Protein AF-0000000072270720 (afdb_homodimer)

Sequence (346 aa):
MAGLSCRRRRMLAGAPGYTRAMRKTLAWMLLLGSASLASACPVKAGTFANGTIKSIPAGLKPECGILYRLMKTGVASEMGAGGWFELYSSPTPVNLSALESSVAKQGYTSVSTLKEAKDSIAGMQNEFRSMIGKDARTDGRFLISNKSNQAMMLLQIGVPGDNLIIVLAMPTKMAGLSCRRRRMLAGAPGYTRAMRKTLAWMLLLGSASLASACPVKAGTFANGTIKSIPAGLKPECGILYRLMKTGVASEMGAGGWFELYSSPTPVNLSALESSVAKQGYTSVSTLKEAKDSIAGMQNEFRSMIGKDARTDGRFLISNKSNQAMMLLQIGVPGDNLIIVLAMPTK

Nearest PDB structures (foldseek):
  8tmt-assembly1_A  TM=5.893E-01  e=5.937E-01  Klebsiella pneumoniae
  8tjm-assembly1_A  TM=4.216E-01  e=3.090E-01  Klebsiella pneumoniae
  2xb3-assembly1_A  TM=3.140E-01  e=2.164E-01  Thermosynechococcus vestitus BP-1
  7cu9-assembly1_A  TM=3.783E-01  e=2.192E+00  Mycolicibacterium smegmatis MC2 155
  3fip-assembly1_A  TM=5.131E-01  e=3.322E+00  Escherichia coli

Solvent-accessible surface area (backbone atoms only — not comparable to full-atom values): 19925 Å² total; per-residue (Å²): 136,82,73,79,66,79,77,74,73,74,70,75,86,76,84,71,69,73,65,72,70,72,60,81,82,77,74,76,70,66,73,69,66,74,61,71,65,67,71,52,70,42,65,31,76,70,25,26,79,66,51,63,36,78,49,56,58,88,74,55,38,82,44,67,45,60,67,34,31,41,52,49,53,71,42,42,80,74,25,47,83,87,32,51,68,39,41,27,37,22,66,56,86,73,66,59,67,60,53,50,52,57,49,32,75,62,49,30,43,76,43,46,85,40,68,70,41,40,50,52,44,48,52,52,49,50,54,48,27,72,39,55,31,82,82,45,44,69,50,70,43,30,32,34,42,74,83,48,62,35,31,37,35,44,35,37,43,30,49,95,68,30,21,37,42,37,39,41,27,24,59,49,135,142,84,87,82,70,84,84,82,73,81,85,72,78,81,86,72,75,78,72,76,70,69,75,83,66,65,73,74,63,69,75,69,68,74,64,72,68,67,71,52,70,43,65,30,76,70,25,27,79,67,51,62,35,77,48,57,57,87,74,55,38,80,42,68,44,62,66,34,32,40,51,50,54,72,41,42,80,75,26,48,82,86,30,51,69,41,42,26,37,21,64,55,85,72,67,61,67,59,54,49,52,57,48,32,75,60,50,29,43,76,43,46,84,39,67,70,41,40,51,52,45,49,51,51,48,50,52,48,27,72,38,55,33,83,80,47,44,70,49,69,43,29,33,35,41,72,83,49,62,35,30,38,36,43,34,36,44,29,49,94,67,32,20,36,41,38,38,42,26,23,59,49,134

Secondary structure (DSSP, 8-state):
-----SGGGGTT----GGGGGGS---S-------------SSSSTTSBTTTTBSSPPTT-EE--SHHHHHHHHHTHHHH-TT-EEEEEEESS---HHHHHHHHHTTTEEE-TTSHHHHHHHHHHHHHHHHHH-TT-EEEEEEEEESSSSEEEEEEEEEETTEEEEEEEEEE--/----------------GGGSSSSTTSS-------------SSSSTTSBTTTTBSSPPTT-EE--SHHHHHHHHHTHHHH-TT-EEEEEEESS---HHHHHHHHHTTTEEE-TTSHHHHHHHHHHHHHHHHHH-TT-EEEEEEEEESSSSEEEEEEEEEETTEEEEEEEEEE--

Structure (mmCIF, N/CA/C/O backbone):
data_AF-0000000072270720-model_v1
#
loop_
_entity.id
_entity.type
_entity.pdbx_description
1 polymer Lipoprotein
#
loop_
_atom_site.group_PDB
_atom_site.id
_atom_site.type_symbol
_atom_site.label_atom_id
_atom_site.label_alt_id
_atom_site.label_comp_id
_atom_site.label_asym_id
_atom_site.label_entity_id
_atom_site.label_seq_id
_atom_site.pdbx_PDB_ins_code
_atom_site.Cartn_x
_atom_site.Cartn_y
_atom_site.Cartn_z
_atom_site.occupancy
_atom_site.B_iso_or_equiv
_atom_site.auth_seq_id
_atom_site.auth_comp_id
_atom_site.auth_asym_id
_atom_site.auth_atom_id
_atom_site.pdbx_PDB_model_num
ATOM 1 N N . MET A 1 1 ? -106.688 -2.236 11.039 1 23.05 1 MET A N 1
ATOM 2 C CA . MET A 1 1 ? -106.125 -1.831 9.758 1 23.05 1 MET A CA 1
ATOM 3 C C . MET A 1 1 ? -104.688 -1.393 9.922 1 23.05 1 MET A C 1
ATOM 5 O O . MET A 1 1 ? -104.438 -0.304 10.438 1 23.05 1 MET A O 1
ATOM 9 N N . ALA A 1 2 ? -103.812 -2.33 10.383 1 29.8 2 ALA A N 1
ATOM 10 C CA . ALA A 1 2 ? -102.625 -2.49 11.156 1 29.8 2 ALA A CA 1
ATOM 11 C C . ALA A 1 2 ? -101.375 -2.125 10.32 1 29.8 2 ALA A C 1
ATOM 13 O O . ALA A 1 2 ? -100.875 -2.939 9.531 1 29.8 2 ALA A O 1
ATOM 14 N N . GLY A 1 3 ? -101.625 -0.905 9.641 1 22.56 3 GLY A N 1
ATOM 15 C CA . GLY A 1 3 ? -100.688 -0.415 8.617 1 22.56 3 GLY A CA 1
ATOM 16 C C . GLY A 1 3 ? -99.312 -0.296 9.109 1 22.56 3 GLY A C 1
ATOM 17 O O . GLY A 1 3 ? -99 0.388 10.094 1 22.56 3 GLY A O 1
ATOM 18 N N . LEU A 1 4 ? -98.562 -1.386 8.922 1 29.38 4 LEU A N 1
ATOM 19 C CA . LEU A 1 4 ? -97.25 -1.769 9.273 1 29.38 4 LEU A CA 1
ATOM 20 C C . LEU A 1 4 ? -96.188 -0.825 8.633 1 29.38 4 LEU A C 1
ATOM 22 O O . LEU A 1 4 ? -95.875 -0.971 7.457 1 29.38 4 LEU A O 1
ATOM 26 N N . SER A 1 5 ? -96.75 0.517 8.656 1 23.25 5 SER A N 1
ATOM 27 C CA . SER A 1 5 ? -96 1.387 7.758 1 23.25 5 SER A CA 1
ATOM 28 C C . SER A 1 5 ? -94.5 1.171 7.906 1 23.25 5 SER A C 1
ATOM 30 O O . SER A 1 5 ? -93.875 0.711 6.973 1 23.25 5 SER A O 1
ATOM 32 N N . CYS A 1 6 ? -93.875 2.223 8.398 1 24.45 6 CYS A N 1
ATOM 33 C CA . CYS A 1 6 ? -92.812 3.123 7.934 1 24.45 6 CYS A CA 1
ATOM 34 C C . CYS A 1 6 ? -91.438 2.611 8.336 1 24.45 6 CYS A C 1
ATOM 36 O O . CYS A 1 6 ? -90.5 3.4 8.555 1 24.45 6 CYS A O 1
ATOM 38 N N . ARG A 1 7 ? -91.25 1.461 9.039 1 24.3 7 ARG A N 1
ATOM 39 C CA . ARG A 1 7 ? -90.062 1.419 9.898 1 24.3 7 ARG A CA 1
ATOM 40 C C . ARG A 1 7 ? -88.812 1.296 9.078 1 24.3 7 ARG A C 1
ATOM 42 O O . ARG A 1 7 ? -87.75 0.973 9.617 1 24.3 7 ARG A O 1
ATOM 49 N N . ARG A 1 8 ? -89 1.059 7.715 1 22.44 8 ARG A N 1
ATOM 50 C CA . ARG A 1 8 ? -87.875 0.3 7.156 1 22.44 8 ARG A CA 1
ATOM 51 C C . ARG A 1 8 ? -86.562 1.103 7.215 1 22.44 8 ARG A C 1
ATOM 53 O O . ARG A 1 8 ? -85.562 0.654 6.723 1 22.44 8 ARG A O 1
ATOM 60 N N . ARG A 1 9 ? -86.688 2.451 7.238 1 22.67 9 ARG A N 1
ATOM 61 C CA . ARG A 1 9 ? -85.688 3.098 6.414 1 22.67 9 ARG A CA 1
ATOM 62 C C . ARG A 1 9 ? -84.312 2.848 6.973 1 22.67 9 ARG A C 1
ATOM 64 O O . ARG A 1 9 ? -83.312 3.332 6.422 1 22.67 9 ARG A O 1
ATOM 71 N N . ARG A 1 10 ? -84.062 2.551 8.273 1 23.14 10 ARG A N 1
ATOM 72 C CA . ARG A 1 10 ? -82.938 3.242 8.82 1 23.14 10 ARG A CA 1
ATOM 73 C C . ARG A 1 10 ? -81.625 2.686 8.234 1 23.14 10 ARG A C 1
ATOM 75 O O . ARG A 1 10 ? -80.5 3.123 8.602 1 23.14 10 ARG A O 1
ATOM 82 N N . MET A 1 11 ? -81.562 1.451 7.699 1 20.55 11 MET A N 1
ATOM 83 C CA . MET A 1 11 ? -80.375 0.69 8.047 1 20.55 11 MET A CA 1
ATOM 84 C C . MET A 1 11 ? -79.188 1.269 7.355 1 20.55 11 MET A C 1
ATOM 86 O O . MET A 1 11 ? -78.062 1.323 7.945 1 20.55 11 MET A O 1
ATOM 90 N N . LEU A 1 12 ? -79.125 1.258 6.027 1 21.83 12 LEU A N 1
ATOM 91 C CA . LEU A 1 12 ? -77.875 0.793 5.375 1 21.83 12 LEU A CA 1
ATOM 92 C C . LEU A 1 12 ? -76.812 1.882 5.383 1 21.83 12 LEU A C 1
ATOM 94 O O . LEU A 1 12 ? -75.812 1.741 4.738 1 21.83 12 LEU A O 1
ATOM 98 N N . ALA A 1 13 ? -77.062 3.053 5.758 1 26.39 13 ALA A N 1
ATOM 99 C CA . ALA A 1 13 ? -76.25 4.086 5.137 1 26.39 13 ALA A CA 1
ATOM 100 C C . ALA A 1 13 ? -74.75 3.9 5.488 1 26.39 13 ALA A C 1
ATOM 102 O O . ALA A 1 13 ? -74.438 3.627 6.641 1 26.39 13 ALA A O 1
ATOM 103 N N . GLY A 1 14 ? -73.812 3.506 4.422 1 22.12 14 GLY A N 1
ATOM 104 C CA . GLY A 1 14 ? -72.5 3.152 3.938 1 22.12 14 GLY A CA 1
ATOM 105 C C . GLY A 1 14 ? -71.438 4.078 4.453 1 22.12 14 GLY A C 1
ATOM 106 O O . GLY A 1 14 ? -71.688 5.25 4.734 1 22.12 14 GLY A O 1
ATOM 107 N N . ALA A 1 15 ? -70.188 3.443 4.941 1 25.23 15 ALA A N 1
ATOM 108 C CA . ALA A 1 15 ? -68.938 3.666 5.727 1 25.23 15 ALA A CA 1
ATOM 109 C C . ALA A 1 15 ? -68.062 4.684 5.047 1 25.23 15 ALA A C 1
ATOM 111 O O . ALA A 1 15 ? -67.5 4.41 3.984 1 25.23 15 ALA A O 1
ATOM 112 N N . PRO A 1 16 ? -68.438 5.895 4.918 1 28.3 16 PRO A N 1
ATOM 113 C CA . PRO A 1 16 ? -67.562 6.879 4.227 1 28.3 16 PRO A CA 1
ATOM 114 C C . PRO A 1 16 ? -66.125 6.941 4.785 1 28.3 16 PRO A C 1
ATOM 116 O O . PRO A 1 16 ? -65.312 7.723 4.301 1 28.3 16 PRO A O 1
ATOM 119 N N . GLY A 1 17 ? -66 6.363 6.027 1 24.97 17 GLY A N 1
ATOM 120 C CA . GLY A 1 17 ? -65 7.074 6.77 1 24.97 17 GLY A CA 1
ATOM 121 C C . GLY A 1 17 ? -63.594 6.922 6.164 1 24.97 17 GLY A C 1
ATOM 122 O O . GLY A 1 17 ? -62.656 7.555 6.621 1 24.97 17 GLY A O 1
ATOM 123 N N . TYR A 1 18 ? -63.406 5.641 5.609 1 25.44 18 TYR A N 1
ATOM 124 C CA . TYR A 1 18 ? -62 5.266 5.66 1 25.44 18 TYR A CA 1
ATOM 125 C C . TYR A 1 18 ? -61.188 6.102 4.691 1 25.44 18 TYR A C 1
ATOM 127 O O . TYR A 1 18 ? -60.031 5.77 4.402 1 25.44 18 TYR A O 1
ATOM 135 N N . THR A 1 19 ? -61.875 6.844 3.834 1 26.75 19 THR A N 1
ATOM 136 C CA . THR A 1 19 ? -61.062 7.375 2.752 1 26.75 19 THR A CA 1
ATOM 137 C C . THR A 1 19 ? -59.938 8.258 3.303 1 26.75 19 THR A C 1
ATOM 139 O O . THR A 1 19 ? -58.969 8.547 2.602 1 26.75 19 THR A O 1
ATOM 142 N N . ARG A 1 20 ? -60.375 9.023 4.266 1 26.89 20 ARG A N 1
ATOM 143 C CA . ARG A 1 20 ? -59.531 10.203 4.422 1 26.89 20 ARG A CA 1
ATOM 144 C C . ARG A 1 20 ? -58.125 9.805 4.902 1 26.89 20 ARG A C 1
ATOM 146 O O . ARG A 1 20 ? -57.344 10.664 5.336 1 26.89 20 ARG A O 1
ATOM 153 N N . ALA A 1 21 ? -58.031 8.523 5.387 1 25.45 21 ALA A N 1
ATOM 154 C CA . ALA A 1 21 ? -56.75 8.188 6.016 1 25.45 21 ALA A CA 1
ATOM 155 C C . ALA A 1 21 ? -55.594 8.43 5.062 1 25.45 21 ALA A C 1
ATOM 157 O O . ALA A 1 21 ? -54.438 8.586 5.496 1 25.45 21 ALA A O 1
ATOM 158 N N . MET A 1 22 ? -55.812 7.961 3.812 1 26.25 22 MET A N 1
ATOM 159 C CA . MET A 1 22 ? -54.531 7.742 3.123 1 26.25 22 MET A CA 1
ATOM 160 C C . MET A 1 22 ? -53.844 9.07 2.828 1 26.25 22 MET A C 1
ATOM 162 O O . MET A 1 22 ? -53.5 9.359 1.677 1 26.25 22 MET A O 1
ATOM 166 N N . ARG A 1 23 ? -54.469 10.164 3.068 1 27.91 23 ARG A N 1
ATOM 167 C CA . ARG A 1 23 ? -53.812 11.297 2.422 1 27.91 23 ARG A CA 1
ATOM 168 C C . ARG A 1 23 ? -52.312 11.273 2.654 1 27.91 23 ARG A C 1
ATOM 170 O O . ARG A 1 23 ? -51.531 11.344 1.705 1 27.91 23 ARG A O 1
ATOM 177 N N . LYS A 1 24 ? -51.844 12.273 3.531 1 28.36 24 LYS A N 1
ATOM 178 C CA . LYS A 1 24 ? -50.719 13.195 3.48 1 28.36 24 LYS A CA 1
ATOM 179 C C . LYS A 1 24 ? -49.406 12.484 3.828 1 28.36 24 LYS A C 1
ATOM 181 O O . LYS A 1 24 ? -49 12.453 4.992 1 28.36 24 LYS A O 1
ATOM 186 N N . THR A 1 25 ? -49.344 11.203 3.68 1 29.84 25 THR A N 1
ATOM 187 C CA . THR A 1 25 ? -47.969 10.758 3.928 1 29.84 25 THR A CA 1
ATOM 188 C C . THR A 1 25 ? -46.969 11.617 3.158 1 29.84 25 THR A C 1
ATOM 190 O O . THR A 1 25 ? -46.969 11.617 1.925 1 29.84 25 THR A O 1
ATOM 193 N N . LEU A 1 26 ? -46.5 12.789 3.605 1 27.53 26 LEU A N 1
ATOM 194 C CA . LEU A 1 26 ? -45.438 13.781 3.404 1 27.53 26 LEU A CA 1
ATOM 195 C C . LEU A 1 26 ? -44.188 13.133 2.873 1 27.53 26 LEU A C 1
ATOM 197 O O . LEU A 1 26 ? -43.969 11.938 3.068 1 27.53 26 LEU A O 1
ATOM 201 N N . ALA A 1 27 ? -43.188 14.023 2.197 1 28.62 27 ALA A N 1
ATOM 202 C CA . ALA A 1 27 ? -42.031 14.391 1.408 1 28.62 27 ALA A CA 1
ATOM 203 C C . ALA A 1 27 ? -40.75 13.836 2.037 1 28.62 27 ALA A C 1
ATOM 205 O O . ALA A 1 27 ? -39.625 14.148 1.584 1 28.62 27 ALA A O 1
ATOM 206 N N . TRP A 1 28 ? -40.875 13.375 3.307 1 29.08 28 TRP A N 1
ATOM 207 C CA . TRP A 1 28 ? -39.5 13.273 3.725 1 29.08 28 TRP A CA 1
ATOM 208 C C . TRP A 1 28 ? -38.75 12.219 2.902 1 29.08 28 TRP A C 1
ATOM 210 O O . TRP A 1 28 ? -38.75 11.039 3.258 1 29.08 28 TRP A O 1
ATOM 220 N N . MET A 1 29 ? -39.219 11.93 1.78 1 30.7 29 MET A N 1
ATOM 221 C CA . MET A 1 29 ? -38.219 11.133 1.067 1 30.7 29 MET A CA 1
ATOM 222 C C . MET A 1 29 ? -36.812 11.719 1.244 1 30.7 29 MET A C 1
ATOM 224 O O . MET A 1 29 ? -36.5 12.758 0.658 1 30.7 29 MET A O 1
ATOM 228 N N . LEU A 1 30 ? -36.438 11.898 2.492 1 30.28 30 LEU A N 1
ATOM 229 C CA . LEU A 1 30 ? -35 12.078 2.723 1 30.28 30 LEU A CA 1
ATOM 230 C C . LEU A 1 30 ? -34.188 11.18 1.804 1 30.28 30 LEU A C 1
ATOM 232 O O . LEU A 1 30 ? -34.312 9.961 1.839 1 30.28 30 LEU A O 1
ATOM 236 N N . LEU A 1 31 ? -34 11.625 0.609 1 30.17 31 LEU A N 1
ATOM 237 C CA . LEU A 1 31 ? -32.844 11.234 -0.182 1 30.17 31 LEU A CA 1
ATOM 238 C C . LEU A 1 31 ? -31.672 10.875 0.72 1 30.17 31 LEU A C 1
ATOM 240 O O . LEU A 1 31 ? -31.016 11.758 1.281 1 30.17 31 LEU A O 1
ATOM 244 N N . LEU A 1 32 ? -31.906 10.031 1.668 1 32.78 32 LEU A N 1
ATOM 245 C CA . LEU A 1 32 ? -30.672 9.445 2.178 1 32.78 32 LEU A CA 1
ATOM 246 C C . LEU A 1 32 ? -29.719 9.109 1.038 1 32.78 32 LEU A C 1
ATOM 248 O O . LEU A 1 32 ? -29.938 8.141 0.307 1 32.78 32 LEU A O 1
ATOM 252 N N . GLY A 1 33 ? -29.406 10.117 0.252 1 31.25 33 GLY A N 1
ATOM 253 C CA . GLY A 1 33 ? -28.141 9.875 -0.438 1 31.25 33 GLY A CA 1
ATOM 254 C C . GLY A 1 33 ? -27.156 9.078 0.392 1 31.25 33 GLY A C 1
ATOM 255 O O . GLY A 1 33 ? -26.703 9.539 1.443 1 31.25 33 GLY A O 1
ATOM 256 N N . SER A 1 34 ? -27.359 7.941 0.574 1 35.66 34 SER A N 1
ATOM 257 C CA . SER A 1 34 ? -26.219 7.125 0.963 1 35.66 34 SER A CA 1
ATOM 258 C C . SER A 1 34 ? -24.938 7.629 0.317 1 35.66 34 SER A C 1
ATOM 260 O O . SER A 1 34 ? -24.625 7.266 -0.819 1 35.66 34 SER A O 1
ATOM 262 N N . ALA A 1 35 ? -24.625 8.898 0.424 1 33.19 35 ALA A N 1
ATOM 263 C CA . ALA A 1 35 ? -23.25 9.266 0.109 1 33.19 35 ALA A CA 1
ATOM 264 C C . ALA A 1 35 ? -22.266 8.219 0.624 1 33.19 35 ALA A C 1
ATOM 266 O O . ALA A 1 35 ? -22.094 8.062 1.836 1 33.19 35 ALA A O 1
ATOM 267 N N . SER A 1 36 ? -22.312 7.094 0.227 1 37.25 36 SER A N 1
ATOM 268 C CA . SER A 1 36 ? -21 6.465 0.348 1 37.25 36 SER A CA 1
ATOM 269 C C . SER A 1 36 ? -19.891 7.508 0.362 1 37.25 36 SER A C 1
ATOM 271 O O . SER A 1 36 ? -19.516 8.047 -0.684 1 37.25 36 SER A O 1
ATOM 273 N N . LEU A 1 37 ? -19.922 8.445 1.261 1 37 37 LEU A N 1
ATOM 274 C CA . LEU A 1 37 ? -18.844 9.414 1.417 1 37 37 LEU A CA 1
ATOM 275 C C . LEU A 1 37 ? -17.5 8.789 1.074 1 37 37 LEU A C 1
ATOM 277 O O . LEU A 1 37 ? -16.906 8.078 1.893 1 37 37 LEU A O 1
ATOM 281 N N . ALA A 1 38 ? -17.375 8.055 -0.007 1 47.62 38 ALA A N 1
ATOM 282 C CA . ALA A 1 38 ? -16 7.977 -0.487 1 47.62 38 ALA A CA 1
ATOM 283 C C . ALA A 1 38 ? -15.18 9.172 -0.002 1 47.62 38 ALA A C 1
ATOM 285 O O . ALA A 1 38 ? -15.492 10.32 -0.328 1 47.62 38 ALA A O 1
ATOM 286 N N . SER A 1 39 ? -14.789 9.148 1.333 1 57.97 39 SER A N 1
ATOM 287 C CA . SER A 1 39 ? -13.969 10.242 1.84 1 57.97 39 SER A CA 1
ATOM 288 C C . SER A 1 39 ? -13.125 10.859 0.729 1 57.97 39 SER A C 1
ATOM 290 O O . SER A 1 39 ? -12.57 10.148 -0.11 1 57.97 39 SER A O 1
ATOM 292 N N . ALA A 1 40 ? -13.375 11.906 0.285 1 75.94 40 ALA A N 1
ATOM 293 C CA . ALA A 1 40 ? -12.695 12.695 -0.742 1 75.94 40 ALA A CA 1
ATOM 294 C C . ALA A 1 40 ? -11.188 12.477 -0.693 1 75.94 40 ALA A C 1
ATOM 296 O O . ALA A 1 40 ? -10.617 12.297 0.384 1 75.94 40 ALA A O 1
ATOM 297 N N . CYS A 1 41 ? -10.742 12.062 -1.726 1 87.44 41 CYS A N 1
ATOM 298 C CA . CYS A 1 41 ? -9.297 11.984 -1.898 1 87.44 41 CYS A CA 1
ATOM 299 C C . CYS A 1 41 ? -8.828 12.914 -3.01 1 87.44 41 CYS A C 1
ATOM 301 O O . CYS A 1 41 ? -9.195 12.734 -4.172 1 87.44 41 CYS A O 1
ATOM 303 N N . PRO A 1 42 ? -7.926 13.984 -2.686 1 95 42 PRO A N 1
ATOM 304 C CA . PRO A 1 42 ? -7.574 14.398 -1.325 1 95 42 PRO A CA 1
ATOM 305 C C . PRO A 1 42 ? -8.773 14.953 -0.552 1 95 42 PRO A C 1
ATOM 307 O O . PRO A 1 42 ? -9.852 15.133 -1.123 1 95 42 PRO A O 1
ATOM 310 N N . VAL A 1 43 ? -8.633 15.227 0.732 1 95.69 43 VAL A N 1
ATOM 311 C CA . VAL A 1 43 ? -9.719 15.641 1.615 1 95.69 43 VAL A CA 1
ATOM 312 C C . VAL A 1 43 ? -10.461 16.828 1.005 1 95.69 43 VAL A C 1
ATOM 314 O O . VAL A 1 43 ? -11.695 16.844 0.978 1 95.69 43 VAL A O 1
ATOM 317 N N . LYS A 1 44 ? -9.727 17.797 0.499 1 95.81 44 LYS A N 1
ATOM 318 C CA . LYS A 1 44 ? -10.242 18.891 -0.315 1 95.81 44 LYS A CA 1
ATOM 319 C C . LYS A 1 44 ? -9.57 18.922 -1.688 1 95.81 44 LYS A C 1
ATOM 321 O O . LYS A 1 44 ? -8.383 19.234 -1.8 1 95.81 44 LYS A O 1
ATOM 326 N N . ALA A 1 45 ? -10.305 18.656 -2.688 1 94.12 45 ALA A N 1
ATOM 327 C CA . ALA A 1 45 ? -9.789 18.516 -4.047 1 94.12 45 ALA A CA 1
ATOM 328 C C . ALA A 1 45 ? -9 19.75 -4.473 1 94.12 45 ALA A C 1
ATOM 330 O O . ALA A 1 45 ? -9.43 20.875 -4.223 1 94.12 45 ALA A O 1
ATOM 331 N N . GLY A 1 46 ? -7.891 19.438 -5.035 1 95.44 46 GLY A N 1
ATOM 332 C CA . GLY A 1 46 ? -7.098 20.5 -5.629 1 95.44 46 GLY A CA 1
ATOM 333 C C . GLY A 1 46 ? -6.234 21.234 -4.625 1 95.44 46 GLY A C 1
ATOM 334 O O . GLY A 1 46 ? -5.484 22.141 -4.988 1 95.44 46 GLY A O 1
ATOM 335 N N . THR A 1 47 ? -6.363 20.906 -3.365 1 97.75 47 THR A N 1
ATOM 336 C CA . THR A 1 47 ? -5.574 21.562 -2.32 1 97.75 47 THR A CA 1
ATOM 337 C C . THR A 1 47 ? -4.715 20.531 -1.585 1 97.75 47 THR A C 1
ATOM 339 O O . THR A 1 47 ? -4.832 19.328 -1.824 1 97.75 47 THR A O 1
ATOM 342 N N . PHE A 1 48 ? -3.824 21.078 -0.843 1 98.06 48 PHE A N 1
ATOM 343 C CA . PHE A 1 48 ? -2.951 20.25 -0.024 1 98.06 48 PHE A CA 1
ATOM 344 C C . PHE A 1 48 ? -3.264 20.422 1.457 1 98.06 48 PHE A C 1
ATOM 346 O O . PHE A 1 48 ? -3.543 21.547 1.905 1 98.06 48 PHE A O 1
ATOM 353 N N . ALA A 1 49 ? -3.229 19.312 2.223 1 97.94 49 ALA A N 1
ATOM 354 C CA . ALA A 1 49 ? -3.428 19.328 3.668 1 97.94 49 ALA A CA 1
ATOM 355 C C . ALA A 1 49 ? -4.781 19.938 4.031 1 97.94 49 ALA A C 1
ATOM 357 O O . ALA A 1 49 ? -4.859 20.859 4.848 1 97.94 49 ALA A O 1
ATOM 358 N N . ASN A 1 50 ? -5.773 19.391 3.35 1 97.12 50 ASN A N 1
ATOM 359 C CA . ASN A 1 50 ? -7.156 19.719 3.668 1 97.12 50 ASN A CA 1
ATOM 360 C C . ASN A 1 50 ? -7.422 21.219 3.551 1 97.12 50 ASN A C 1
ATOM 362 O O . ASN A 1 50 ? -8.008 21.812 4.453 1 97.12 50 ASN A O 1
ATOM 366 N N . GLY A 1 51 ? -6.824 21.828 2.52 1 97 51 GLY A N 1
ATOM 367 C CA . GLY A 1 51 ? -7.105 23.234 2.219 1 97 51 GLY A CA 1
ATOM 368 C C . GLY A 1 51 ? -6.121 24.188 2.857 1 97 51 GLY A C 1
ATOM 369 O O . GLY A 1 51 ? -6.172 25.391 2.609 1 97 51 GLY A O 1
ATOM 370 N N . THR A 1 52 ? -5.219 23.703 3.668 1 97.62 52 THR A N 1
ATOM 371 C CA . THR A 1 52 ? -4.223 24.547 4.309 1 97.62 52 THR A CA 1
ATOM 372 C C . THR A 1 52 ? -3.381 25.281 3.264 1 97.62 52 THR A C 1
ATOM 374 O O . THR A 1 52 ? -3.092 26.469 3.41 1 97.62 52 THR A O 1
ATOM 377 N N . ILE A 1 53 ? -2.986 24.484 2.289 1 97.88 53 ILE A N 1
ATOM 378 C CA . ILE A 1 53 ? -2.314 25.062 1.134 1 97.88 53 ILE A CA 1
ATOM 379 C C . ILE A 1 53 ? -3.24 25.016 -0.079 1 97.88 53 ILE A C 1
ATOM 381 O O . ILE A 1 53 ? -3.768 23.953 -0.428 1 97.88 53 ILE A O 1
ATOM 385 N N . LYS A 1 54 ? -3.395 26.078 -0.724 1 97.06 54 LYS A N 1
ATOM 386 C CA . LYS A 1 54 ? -4.461 26.281 -1.701 1 97.06 54 LYS A CA 1
ATOM 387 C C . LYS A 1 54 ? -4.184 25.5 -2.986 1 97.06 54 LYS A C 1
ATOM 389 O O . LYS A 1 54 ? -5.074 25.344 -3.826 1 97.06 54 LYS A O 1
ATOM 394 N N . SER A 1 55 ? -2.971 25.062 -3.152 1 97.19 55 SER A N 1
ATOM 395 C CA . SER A 1 55 ? -2.617 24.234 -4.301 1 97.19 55 SER A CA 1
ATOM 396 C C . SER A 1 55 ? -1.729 23.062 -3.887 1 97.19 55 SER A C 1
ATOM 398 O O . SER A 1 55 ? -0.982 23.156 -2.91 1 97.19 55 SER A O 1
ATOM 400 N N . ILE A 1 56 ? -1.765 22.016 -4.648 1 97.44 56 ILE A N 1
ATOM 401 C CA . ILE A 1 56 ? -0.877 20.891 -4.395 1 97.44 56 ILE A CA 1
ATOM 402 C C . ILE A 1 56 ? 0.555 21.266 -4.77 1 97.44 56 ILE A C 1
ATOM 404 O O . ILE A 1 56 ? 0.811 21.734 -5.879 1 97.44 56 ILE A O 1
ATOM 408 N N . PRO A 1 57 ? 1.438 21.125 -3.869 1 97.31 57 PRO A N 1
ATOM 409 C CA . PRO A 1 57 ? 2.826 21.469 -4.176 1 97.31 57 PRO A CA 1
ATOM 410 C C . PRO A 1 57 ? 3.344 20.766 -5.434 1 97.31 57 PRO A C 1
ATOM 412 O O . PRO A 1 57 ? 2.965 19.625 -5.715 1 97.31 57 PRO A O 1
ATOM 415 N N . ALA A 1 58 ? 4.203 21.438 -6.145 1 94 58 ALA A N 1
ATOM 416 C CA . ALA A 1 58 ? 4.75 20.906 -7.398 1 94 58 ALA A CA 1
ATOM 417 C C . ALA A 1 58 ? 5.441 19.578 -7.184 1 94 58 ALA A C 1
ATOM 419 O O . ALA A 1 58 ? 6.16 19.391 -6.199 1 94 58 ALA A O 1
ATOM 420 N N . GLY A 1 59 ? 5.191 18.641 -8.102 1 94.5 59 GLY A N 1
ATOM 421 C CA . GLY A 1 59 ? 5.867 17.359 -8.07 1 94.5 59 GLY A CA 1
ATOM 422 C C . GLY A 1 59 ? 5.113 16.312 -7.27 1 94.5 59 GLY A C 1
ATOM 423 O O . GLY A 1 59 ? 5.469 15.133 -7.289 1 94.5 59 GLY A O 1
ATOM 424 N N . LEU A 1 60 ? 4.098 16.766 -6.562 1 97.69 60 LEU A N 1
ATOM 425 C CA . LEU A 1 60 ? 3.301 15.82 -5.785 1 97.69 60 LEU A CA 1
ATOM 426 C C . LEU A 1 60 ? 2.043 15.414 -6.543 1 97.69 60 LEU A C 1
ATOM 428 O O . LEU A 1 60 ? 1.363 16.266 -7.125 1 97.69 60 LEU A O 1
ATOM 432 N N . LYS A 1 61 ? 1.799 14.203 -6.559 1 97.19 61 LYS A N 1
ATOM 433 C CA . LYS A 1 61 ? 0.584 13.656 -7.152 1 97.19 61 LYS A CA 1
ATOM 434 C C . LYS A 1 61 ? -0.289 12.984 -6.098 1 97.19 61 LYS A C 1
ATOM 436 O O . LYS A 1 61 ? 0.17 12.094 -5.379 1 97.19 61 LYS A O 1
ATOM 441 N N . PRO A 1 62 ? -1.556 13.383 -6.031 1 97.75 62 PRO A N 1
ATOM 442 C CA . PRO A 1 62 ? -2.432 12.703 -5.078 1 97.75 62 PRO A CA 1
ATOM 443 C C . PRO A 1 62 ? -2.537 11.203 -5.344 1 97.75 62 PRO A C 1
ATOM 445 O O . PRO A 1 62 ? -2.631 10.781 -6.5 1 97.75 62 PRO A O 1
ATOM 448 N N . GLU A 1 63 ? -2.418 10.422 -4.352 1 97.12 63 GLU A N 1
ATOM 449 C CA . GLU A 1 63 ? -2.68 8.992 -4.371 1 97.12 63 GLU A CA 1
ATOM 450 C C . GLU A 1 63 ? -4.031 8.664 -3.742 1 97.12 63 GLU A C 1
ATOM 452 O O . GLU A 1 63 ? -4.242 8.906 -2.551 1 97.12 63 GLU A O 1
ATOM 457 N N . CYS A 1 64 ? -4.969 8.031 -4.547 1 95.75 64 CYS A N 1
ATOM 458 C CA . CYS A 1 64 ? -6.312 7.828 -4.02 1 95.75 64 CYS A CA 1
ATOM 459 C C . CYS A 1 64 ? -6.762 6.387 -4.219 1 95.75 64 CYS A C 1
ATOM 461 O O . CYS A 1 64 ? -7.91 6.047 -3.928 1 95.75 64 CYS A O 1
ATOM 463 N N . GLY A 1 65 ? -5.887 5.582 -4.715 1 95.31 65 GLY A N 1
ATOM 464 C CA . GLY A 1 65 ? -6.254 4.207 -5.016 1 95.31 65 GLY A CA 1
ATOM 465 C C . GLY A 1 65 ? -6.008 3.256 -3.859 1 95.31 65 GLY A C 1
ATOM 466 O O . GLY A 1 65 ? -6.246 3.602 -2.701 1 95.31 65 GLY A O 1
ATOM 467 N N . ILE A 1 66 ? -5.617 2.072 -4.141 1 96.25 66 ILE A N 1
ATOM 468 C CA . ILE A 1 66 ? -5.461 0.982 -3.184 1 96.25 66 ILE A CA 1
ATOM 469 C C . ILE A 1 66 ? -4.406 1.355 -2.145 1 96.25 66 ILE A C 1
ATOM 471 O O . ILE A 1 66 ? -4.605 1.148 -0.946 1 96.25 66 ILE A O 1
ATOM 475 N N . LEU A 1 67 ? -3.316 1.937 -2.623 1 96.88 67 LEU A N 1
ATOM 476 C CA . LEU A 1 67 ? -2.271 2.322 -1.68 1 96.88 67 LEU A CA 1
ATOM 477 C C . LEU A 1 67 ? -2.809 3.311 -0.65 1 96.88 67 LEU A C 1
ATOM 479 O O . LEU A 1 67 ? -2.525 3.186 0.544 1 96.88 67 LEU A O 1
ATOM 483 N N . TYR A 1 68 ? -3.576 4.285 -1.08 1 96.5 68 TYR A N 1
ATOM 484 C CA . TYR A 1 68 ? -4.203 5.258 -0.191 1 96.5 68 TYR A CA 1
ATOM 485 C C . TYR A 1 68 ? -5.07 4.562 0.851 1 96.5 68 TYR A C 1
ATOM 487 O O . TYR A 1 68 ? -4.965 4.848 2.047 1 96.5 68 TYR A O 1
ATOM 495 N N . ARG A 1 69 ? -5.848 3.668 0.399 1 95.19 69 ARG A N 1
ATOM 496 C CA . ARG A 1 69 ? -6.781 2.977 1.286 1 95.19 69 ARG A CA 1
ATOM 497 C C . ARG A 1 69 ? -6.035 2.113 2.297 1 95.19 69 ARG A C 1
ATOM 499 O O . ARG A 1 69 ? -6.383 2.09 3.479 1 95.19 69 ARG A O 1
ATOM 506 N N . LEU A 1 70 ? -5.012 1.435 1.837 1 94.25 70 LEU A N 1
ATOM 507 C CA . LEU A 1 70 ? -4.191 0.623 2.729 1 94.25 70 LEU A CA 1
ATOM 508 C C . LEU A 1 70 ? -3.543 1.485 3.807 1 94.25 70 LEU A C 1
ATOM 510 O O . LEU A 1 70 ? -3.629 1.168 4.996 1 94.25 70 LEU A O 1
ATOM 514 N N . MET A 1 7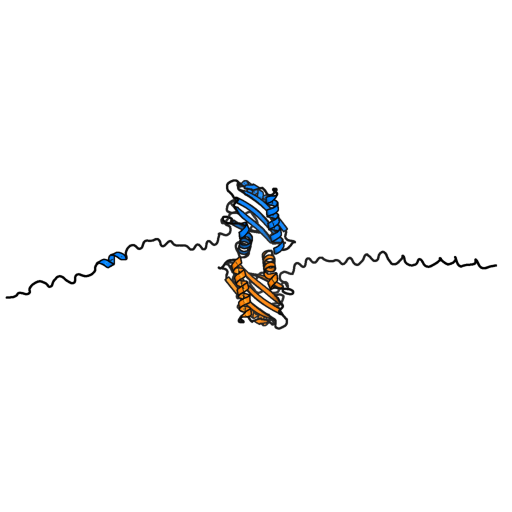1 ? -2.988 2.518 3.42 1 94.88 71 MET A N 1
ATOM 515 C CA . MET A 1 71 ? -2.248 3.371 4.348 1 94.88 71 MET A CA 1
ATOM 516 C C . MET A 1 71 ? -3.195 4.074 5.312 1 94.88 71 MET A C 1
ATOM 518 O O . MET A 1 71 ? -2.898 4.195 6.504 1 94.88 71 MET A O 1
ATOM 522 N N . LYS A 1 72 ? -4.281 4.504 4.773 1 94.31 72 LYS A N 1
ATOM 523 C CA . LYS A 1 72 ? -5.266 5.156 5.629 1 94.31 72 LYS A CA 1
ATOM 524 C C . LYS A 1 72 ? -5.738 4.219 6.738 1 94.31 72 LYS A C 1
ATOM 526 O O . LYS A 1 72 ? -5.816 4.617 7.902 1 94.31 72 LYS A O 1
ATOM 531 N N . THR A 1 73 ? -6.035 3.029 6.371 1 92.06 73 THR A N 1
ATOM 532 C CA . THR A 1 73 ? -6.438 2.029 7.352 1 92.06 73 THR A CA 1
ATOM 533 C C . THR A 1 73 ? -5.32 1.778 8.359 1 92.06 73 THR A C 1
ATOM 535 O O . THR A 1 73 ? -5.578 1.632 9.555 1 92.06 73 THR A O 1
ATOM 538 N N . GLY A 1 74 ? -4.125 1.78 7.926 1 89.06 74 GLY A N 1
ATOM 539 C CA . GLY A 1 74 ? -2.984 1.525 8.789 1 89.06 74 GLY A CA 1
ATOM 540 C C . GLY A 1 74 ? -2.783 2.596 9.844 1 89.06 74 GLY A C 1
ATOM 541 O O . GLY A 1 74 ? -2.264 2.318 10.93 1 89.06 74 GLY A O 1
ATOM 542 N N . VAL A 1 75 ? -3.225 3.789 9.57 1 90.38 75 VAL A N 1
ATOM 543 C CA . VAL A 1 75 ? -2.953 4.871 10.508 1 90.38 75 VAL A CA 1
ATOM 544 C C . VAL A 1 75 ? -4.246 5.293 11.203 1 90.38 75 VAL A C 1
ATOM 546 O O . VAL A 1 75 ? -4.289 6.32 11.883 1 90.38 75 VAL A O 1
ATOM 549 N N . ALA A 1 76 ? -5.246 4.582 10.984 1 89.69 76 ALA A N 1
ATOM 550 C CA . ALA A 1 76 ? -6.57 4.949 11.484 1 89.69 76 ALA A CA 1
ATOM 551 C C . ALA A 1 76 ? -6.551 5.148 12.992 1 89.69 76 ALA A C 1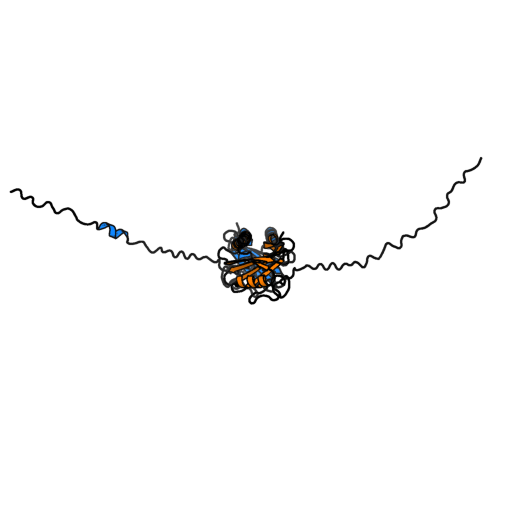
ATOM 553 O O . ALA A 1 76 ? -7.145 6.098 13.508 1 89.69 76 ALA A O 1
ATOM 554 N N . SER A 1 77 ? -5.895 4.297 13.688 1 84.44 77 SER A N 1
ATOM 555 C CA . SER A 1 77 ? -5.863 4.383 15.141 1 84.44 77 SER A CA 1
ATOM 556 C C . SER A 1 77 ? -5.148 5.648 15.609 1 84.44 77 SER A C 1
ATOM 558 O O . SER A 1 77 ? -5.523 6.242 16.625 1 84.44 77 SER A O 1
ATOM 560 N N . GLU A 1 78 ? -4.121 6.027 14.875 1 84.25 78 GLU A N 1
ATOM 561 C CA . GLU A 1 78 ? -3.369 7.238 15.203 1 84.25 78 GLU A CA 1
ATOM 562 C C . GLU A 1 78 ? -4.168 8.492 14.867 1 84.25 78 GLU A C 1
ATOM 564 O O . GLU A 1 78 ? -4.055 9.508 15.555 1 84.25 78 GLU A O 1
ATOM 569 N N . MET A 1 79 ? -4.863 8.43 13.828 1 87.81 79 MET A N 1
ATOM 570 C CA . MET A 1 79 ? -5.637 9.562 13.328 1 87.81 79 MET A CA 1
ATOM 571 C C . MET A 1 79 ? -6.762 9.922 14.289 1 87.81 79 MET A C 1
ATOM 573 O O . MET A 1 79 ? -7.023 11.102 14.547 1 87.81 79 MET A O 1
ATOM 577 N N . GLY A 1 80 ? -7.426 8.93 14.898 1 86.56 80 GLY A N 1
ATOM 578 C CA . GLY A 1 80 ? -8.539 9.156 15.805 1 86.56 80 GLY A CA 1
ATOM 579 C C . GLY A 1 80 ? -9.766 9.734 15.125 1 86.56 80 GLY A C 1
ATOM 580 O O . GLY A 1 80 ? -9.742 9.984 13.914 1 86.56 80 GLY A O 1
ATOM 581 N N . ALA A 1 81 ? -10.742 10.023 16.016 1 88.69 81 ALA A N 1
ATOM 582 C CA . ALA A 1 81 ? -11.984 10.617 15.516 1 88.69 81 ALA A CA 1
ATOM 583 C C . ALA A 1 81 ? -11.789 12.086 15.148 1 88.69 81 ALA A C 1
ATOM 585 O O . ALA A 1 81 ? -11.188 12.844 15.914 1 88.69 81 ALA A O 1
ATOM 586 N N . GLY A 1 82 ? -12.109 12.453 14.016 1 90.12 82 GLY A N 1
ATOM 587 C CA . GLY A 1 82 ? -11.984 13.836 13.578 1 90.12 82 GLY A CA 1
ATOM 588 C C . GLY A 1 82 ? -10.703 14.109 12.812 1 90.12 82 GLY A C 1
ATOM 589 O O . GLY A 1 82 ? -10.508 15.203 12.289 1 90.12 82 GLY A O 1
ATOM 590 N N . GLY A 1 83 ? -9.859 13.117 12.758 1 95.31 83 GLY A N 1
ATOM 591 C CA . GLY A 1 83 ? -8.625 13.258 11.992 1 95.31 83 GLY A CA 1
ATOM 592 C C . GLY A 1 83 ? -8.812 13.031 10.508 1 95.31 83 GLY A C 1
ATOM 593 O O . GLY A 1 83 ? -9.883 12.602 10.07 1 95.31 83 GLY A O 1
ATOM 594 N N . TRP A 1 84 ? -7.867 13.445 9.773 1 96.38 84 TRP A N 1
ATOM 595 C CA . TRP A 1 84 ? -7.926 13.234 8.328 1 96.38 84 TRP A CA 1
ATOM 596 C C . TRP A 1 84 ? -6.559 12.852 7.777 1 96.38 84 TRP A C 1
ATOM 598 O O . TRP A 1 84 ? -5.547 12.953 8.477 1 96.38 84 TRP A O 1
ATOM 608 N N . PHE A 1 85 ? -6.555 12.312 6.602 1 97.19 85 PHE A N 1
ATOM 609 C CA . PHE A 1 85 ? -5.383 11.688 6 1 97.19 85 PHE A CA 1
ATOM 610 C C . PHE A 1 85 ? -5.297 12.016 4.512 1 97.19 85 PHE A C 1
ATOM 612 O O . PHE A 1 85 ? -6.305 11.977 3.805 1 97.19 85 PHE A O 1
ATOM 619 N N . GLU A 1 86 ? -4.117 12.453 4.062 1 98.19 86 GLU A N 1
ATOM 620 C CA . GLU A 1 86 ? -3.818 12.609 2.643 1 98.19 86 GLU A CA 1
ATOM 621 C C . GLU A 1 86 ? -2.52 11.898 2.271 1 98.19 86 GLU A C 1
ATOM 623 O O . GLU A 1 86 ? -1.619 11.766 3.104 1 98.19 86 GLU A O 1
ATOM 628 N N . LEU A 1 87 ? -2.436 11.422 1.025 1 98.5 87 LEU A N 1
ATOM 629 C CA . LEU A 1 87 ? -1.274 10.703 0.513 1 98.5 87 LEU A CA 1
ATOM 630 C C . LEU A 1 87 ? -0.88 11.219 -0.866 1 98.5 87 LEU A C 1
ATOM 632 O O . LEU A 1 87 ? -1.74 11.422 -1.728 1 98.5 87 LEU A O 1
ATOM 636 N N . TYR A 1 88 ? 0.396 11.453 -1.029 1 98.5 88 TYR A N 1
ATOM 637 C CA . TYR A 1 88 ? 0.935 11.906 -2.309 1 98.5 88 TYR A CA 1
ATOM 638 C C . TYR A 1 88 ? 2.162 11.094 -2.701 1 98.5 88 TYR A C 1
ATOM 640 O O . TYR A 1 88 ? 2.881 10.586 -1.837 1 98.5 88 TYR A O 1
ATOM 648 N N . SER A 1 89 ? 2.375 11 -3.979 1 98 89 SER A N 1
ATOM 649 C CA . SER A 1 89 ? 3.578 10.352 -4.492 1 98 89 SER A CA 1
ATOM 650 C C . SER A 1 89 ? 4.449 11.336 -5.262 1 98 89 SER A C 1
ATOM 652 O O . SER A 1 89 ? 3.955 12.344 -5.77 1 98 89 SER A O 1
ATOM 654 N N . SER A 1 90 ? 5.723 11.055 -5.25 1 97.81 90 SER A N 1
ATOM 655 C CA . SER A 1 90 ? 6.73 11.781 -6.02 1 97.81 90 SER A CA 1
ATOM 656 C C . SER A 1 90 ? 7.844 10.844 -6.48 1 97.81 90 SER A C 1
ATOM 658 O O . SER A 1 90 ? 8.281 9.977 -5.73 1 97.81 90 SER A O 1
ATOM 660 N N . PRO A 1 91 ? 8.352 11.055 -7.738 1 95.44 91 PRO A N 1
ATOM 661 C CA . PRO A 1 91 ? 9.461 10.203 -8.18 1 95.44 91 PRO A CA 1
ATOM 662 C C . PRO A 1 91 ? 10.773 10.531 -7.48 1 95.44 91 PRO A C 1
ATOM 664 O O . PRO A 1 91 ? 11.695 9.711 -7.484 1 95.44 91 PRO A O 1
ATOM 667 N N . THR A 1 92 ? 10.859 11.805 -6.98 1 95.88 92 THR A N 1
ATOM 668 C CA . THR A 1 92 ? 12.062 12.227 -6.266 1 95.88 92 THR A CA 1
ATOM 669 C C . THR A 1 92 ? 11.711 12.672 -4.848 1 95.88 92 THR A C 1
ATOM 671 O O . THR A 1 92 ? 10.578 13.07 -4.578 1 95.88 92 THR A O 1
ATOM 674 N N . PRO A 1 93 ? 12.719 12.523 -3.959 1 95.88 93 PRO A N 1
ATOM 675 C CA . PRO A 1 93 ? 12.461 13.023 -2.605 1 95.88 93 PRO A CA 1
ATOM 676 C C . PRO A 1 93 ? 12.047 14.492 -2.59 1 95.88 93 PRO A C 1
ATOM 678 O O . PRO A 1 93 ? 12.523 15.281 -3.412 1 95.88 93 PRO A O 1
ATOM 681 N N . VAL A 1 94 ? 11.211 14.805 -1.659 1 95.5 94 VAL A N 1
ATOM 682 C CA . VAL A 1 94 ? 10.703 16.172 -1.519 1 95.5 94 VAL A CA 1
ATOM 683 C C . VAL A 1 94 ? 11.414 16.859 -0.354 1 95.5 94 VAL A C 1
ATOM 685 O O . VAL A 1 94 ? 11.797 16.219 0.62 1 95.5 94 VAL A O 1
ATOM 688 N N . ASN A 1 95 ? 11.602 18.172 -0.542 1 95.81 95 ASN A N 1
ATOM 689 C CA . ASN A 1 95 ? 12.102 18.969 0.575 1 95.81 95 ASN A CA 1
ATOM 690 C C . ASN A 1 95 ? 11.016 19.188 1.634 1 95.81 95 ASN A C 1
ATOM 692 O O . ASN A 1 95 ? 10.234 20.125 1.543 1 95.81 95 ASN A O 1
ATOM 696 N N . LEU A 1 96 ? 11.086 18.438 2.668 1 96.88 96 LEU A N 1
ATOM 697 C CA . LEU A 1 96 ? 10.031 1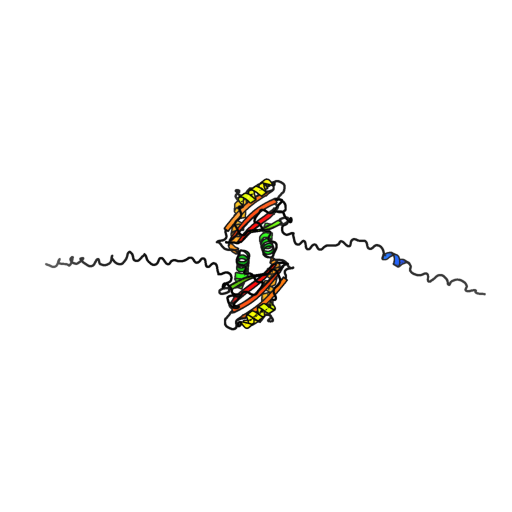8.469 3.68 1 96.88 96 LEU A CA 1
ATOM 698 C C . LEU A 1 96 ? 10.078 19.766 4.48 1 96.88 96 LEU A C 1
ATOM 700 O O . LEU A 1 96 ? 9.047 20.219 4.973 1 96.88 96 LEU A O 1
ATOM 704 N N . SER A 1 97 ? 11.289 20.312 4.613 1 96.38 97 SER A N 1
ATOM 705 C CA . SER A 1 97 ? 11.414 21.578 5.32 1 96.38 97 SER A CA 1
ATOM 706 C C . SER A 1 97 ? 10.664 22.703 4.594 1 96.38 97 SER A C 1
ATOM 708 O O . SER A 1 97 ? 10.055 23.562 5.23 1 96.38 97 SER A O 1
ATOM 710 N N . ALA A 1 98 ? 10.75 22.656 3.316 1 96.88 98 ALA A N 1
ATOM 711 C CA . ALA A 1 98 ? 10.016 23.656 2.539 1 96.88 98 ALA A CA 1
ATOM 712 C C . ALA A 1 98 ? 8.508 23.484 2.711 1 96.88 98 ALA A C 1
ATOM 714 O O . ALA A 1 98 ? 7.773 24.469 2.842 1 96.88 98 ALA A O 1
ATOM 715 N N . LEU A 1 99 ? 8.062 22.281 2.703 1 97.56 99 LEU A N 1
ATOM 716 C CA . LEU A 1 99 ? 6.648 2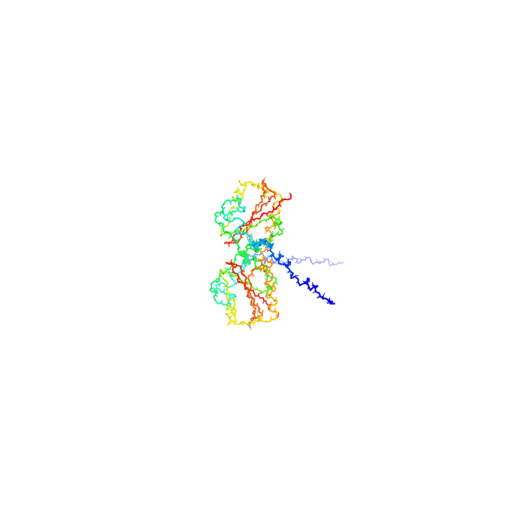2 2.92 1 97.56 99 LEU A CA 1
ATOM 717 C C . LEU A 1 99 ? 6.215 22.422 4.316 1 97.56 99 LEU A C 1
ATOM 719 O O . LEU A 1 99 ? 5.16 23.047 4.48 1 97.56 99 LEU A O 1
ATOM 723 N N . GLU A 1 100 ? 7 22.109 5.27 1 98.12 100 GLU A N 1
ATOM 724 C CA . GLU A 1 100 ? 6.773 22.516 6.648 1 98.12 100 GLU A CA 1
ATOM 725 C C . GLU A 1 100 ? 6.617 24.031 6.754 1 98.12 100 GLU A C 1
ATOM 727 O O . GLU A 1 100 ? 5.676 24.531 7.379 1 98.12 100 GLU A O 1
ATOM 732 N N . SER A 1 101 ? 7.531 24.703 6.125 1 97.81 101 SER A N 1
ATOM 733 C CA . SER A 1 101 ? 7.504 26.172 6.141 1 97.81 101 SER A CA 1
ATOM 734 C C . SER A 1 101 ? 6.23 26.703 5.5 1 97.81 101 SER A C 1
ATOM 736 O O . SER A 1 101 ? 5.645 27.672 5.988 1 97.81 101 SER A O 1
ATOM 738 N N . SER A 1 102 ? 5.832 26.094 4.43 1 97.75 102 SER A N 1
ATOM 739 C CA . SER A 1 102 ? 4.617 26.5 3.74 1 97.75 102 SER A CA 1
ATOM 740 C C . SER A 1 102 ? 3.389 26.312 4.625 1 97.75 102 SER A C 1
ATOM 742 O O . SER A 1 102 ? 2.498 27.172 4.652 1 97.75 102 SER A O 1
ATOM 744 N N . VAL A 1 103 ? 3.35 25.25 5.34 1 98.25 103 VAL A N 1
ATOM 745 C CA . VAL A 1 103 ? 2.232 24.969 6.238 1 98.25 103 VAL A CA 1
ATOM 746 C C . VAL A 1 103 ? 2.273 25.938 7.422 1 98.25 103 VAL A C 1
ATOM 748 O O . VAL A 1 103 ? 1.236 26.453 7.844 1 98.25 103 VAL A O 1
ATOM 751 N N . ALA A 1 104 ? 3.432 26.188 7.922 1 98.19 104 ALA A N 1
ATOM 752 C CA . ALA A 1 104 ? 3.59 27.094 9.062 1 98.19 104 ALA A CA 1
ATOM 753 C C . ALA A 1 104 ? 3.051 28.484 8.734 1 98.19 104 ALA A C 1
ATOM 755 O O . ALA A 1 104 ? 2.414 29.125 9.578 1 98.19 104 ALA A O 1
ATOM 756 N N . LYS A 1 105 ? 3.229 28.891 7.535 1 97.81 105 LYS A N 1
ATOM 757 C CA . LYS A 1 105 ? 2.773 30.203 7.098 1 97.81 105 LYS A CA 1
ATOM 758 C C . LYS A 1 105 ? 1.249 30.281 7.086 1 97.81 105 LYS A C 1
ATOM 760 O O . LYS A 1 105 ? 0.678 31.375 6.992 1 97.81 105 LYS A O 1
ATOM 765 N N . GLN A 1 106 ? 0.628 29.109 7.16 1 97.75 106 GLN A N 1
ATOM 766 C CA . GLN A 1 106 ? -0.829 29.078 7.082 1 97.75 106 GLN A CA 1
ATOM 767 C C . GLN A 1 106 ? -1.447 28.922 8.469 1 97.75 106 GLN A C 1
ATOM 769 O O . GLN A 1 106 ? -2.576 28.438 8.594 1 97.75 106 GLN A O 1
ATOM 774 N N . GLY A 1 107 ? -0.734 29.219 9.492 1 97.38 107 GLY A N 1
ATOM 775 C CA . GLY A 1 107 ? -1.302 29.234 10.836 1 97.38 107 GLY A CA 1
ATOM 776 C C . GLY A 1 107 ? -0.952 28 11.633 1 97.38 107 GLY A C 1
ATOM 777 O O . GLY A 1 107 ? -1.74 27.547 12.469 1 97.38 107 GLY A O 1
ATOM 778 N N . TYR A 1 108 ? 0.128 27.406 11.352 1 98.25 108 TYR A N 1
ATOM 779 C CA . TYR A 1 108 ? 0.658 26.312 12.148 1 98.25 108 TYR A CA 1
ATOM 780 C C . TYR A 1 108 ? 2 26.688 12.766 1 98.25 108 TYR A C 1
ATOM 782 O O . TYR A 1 108 ? 2.732 27.516 12.219 1 98.25 108 TYR A O 1
ATOM 790 N N . THR A 1 109 ? 2.268 26.062 13.883 1 98.56 109 THR A N 1
ATOM 791 C CA . THR A 1 109 ? 3.576 26.172 14.516 1 98.56 109 THR A CA 1
ATOM 792 C C . THR A 1 109 ? 4.309 24.828 14.477 1 98.56 109 THR A C 1
ATOM 794 O O . THR A 1 109 ? 3.756 23.812 14.891 1 98.56 109 THR A O 1
ATOM 797 N N . SER A 1 110 ? 5.516 24.859 13.984 1 98.06 110 SER A N 1
ATOM 798 C CA . SER A 1 110 ? 6.32 23.641 13.984 1 98.06 110 SER A CA 1
ATOM 799 C C . SER A 1 110 ? 6.816 23.312 15.383 1 98.06 110 SER A C 1
ATOM 801 O O . SER A 1 110 ? 7.348 24.172 16.094 1 98.06 110 SER A O 1
ATOM 803 N N . VAL A 1 111 ? 6.609 22.078 15.75 1 97.88 111 VAL A N 1
ATOM 804 C CA . VAL A 1 111 ? 7.07 21.625 17.062 1 97.88 111 VAL A CA 1
ATOM 805 C C . VAL A 1 111 ? 7.957 20.391 16.891 1 97.88 111 VAL A C 1
ATOM 807 O O . VAL A 1 111 ? 8.039 19.547 17.781 1 97.88 111 VAL A O 1
ATOM 810 N N . SER A 1 112 ? 8.57 20.25 15.742 1 96.25 112 SER A N 1
ATOM 811 C CA . SER A 1 112 ? 9.328 19.062 15.352 1 96.25 112 SER A CA 1
ATOM 812 C C . SER A 1 112 ? 10.531 18.859 16.266 1 96.25 112 SER A C 1
ATOM 814 O O . SER A 1 112 ? 11.086 17.75 16.312 1 96.25 112 SER A O 1
ATOM 816 N N . THR A 1 113 ? 10.953 19.875 16.969 1 94.69 113 THR A N 1
ATOM 817 C CA . THR A 1 113 ? 12.156 19.781 17.781 1 94.69 113 THR A CA 1
ATOM 818 C C . THR A 1 113 ? 11.805 19.328 19.203 1 94.69 113 THR A C 1
ATOM 820 O O . THR A 1 113 ? 12.688 18.953 19.984 1 94.69 113 THR A O 1
ATOM 823 N N . LEU A 1 114 ? 10.547 19.328 19.531 1 96.56 114 LEU A N 1
ATOM 824 C CA . LEU A 1 114 ? 10.125 18.891 20.859 1 96.56 114 LEU A CA 1
ATOM 825 C C . LEU A 1 114 ? 10.273 17.375 21 1 96.56 114 LEU A C 1
ATOM 827 O O . LEU A 1 114 ? 10.055 16.641 20.031 1 96.56 114 LEU A O 1
ATOM 831 N N . LYS A 1 115 ? 10.492 16.953 22.188 1 96.5 115 LYS A N 1
ATOM 832 C CA . LYS A 1 115 ? 10.758 15.539 22.453 1 96.5 115 LYS A CA 1
ATOM 833 C C . LYS A 1 115 ? 9.562 14.672 22.078 1 96.5 115 LYS A C 1
ATOM 835 O O . LYS A 1 115 ? 9.719 13.641 21.422 1 96.5 115 LYS A O 1
ATOM 840 N N . GLU A 1 116 ? 8.383 15.023 22.484 1 93.75 116 GLU A N 1
ATOM 841 C CA . GLU A 1 116 ? 7.176 14.25 22.203 1 93.75 116 GLU A CA 1
ATOM 842 C C . GLU A 1 116 ? 6.957 14.102 20.688 1 93.75 116 GLU A C 1
ATOM 844 O O . GLU A 1 116 ? 6.574 13.031 20.219 1 93.75 116 GLU A O 1
ATOM 849 N N . ALA A 1 117 ? 7.168 15.164 19.969 1 95.75 117 ALA A N 1
ATOM 850 C CA . ALA A 1 117 ? 7.035 15.148 18.516 1 95.75 117 ALA A CA 1
ATOM 851 C C . ALA A 1 117 ? 8.078 14.234 17.875 1 95.75 117 ALA A C 1
ATOM 853 O O . ALA A 1 117 ? 7.758 13.43 17 1 95.75 117 ALA A O 1
ATOM 854 N N . LYS A 1 118 ? 9.289 14.336 18.359 1 96.62 118 LYS A N 1
ATOM 855 C CA . LYS A 1 118 ? 10.359 13.492 17.844 1 96.62 118 LYS A CA 1
ATOM 856 C C . LYS A 1 118 ? 10.055 12.016 18.078 1 96.62 118 LYS A C 1
ATOM 858 O O . LYS A 1 118 ? 10.273 11.188 17.188 1 96.62 118 LYS A O 1
ATOM 863 N N . ASP A 1 119 ? 9.547 11.719 19.203 1 95.75 119 ASP A N 1
ATOM 864 C CA . ASP A 1 119 ? 9.211 10.336 19.531 1 95.75 119 ASP A CA 1
ATOM 865 C C . ASP A 1 119 ? 8.078 9.82 18.641 1 95.75 119 ASP A C 1
ATOM 867 O O . ASP A 1 119 ? 8.125 8.688 18.172 1 95.75 119 ASP A O 1
ATOM 871 N N . SER A 1 120 ? 7.109 10.641 18.453 1 93.81 120 SER A N 1
ATOM 872 C CA . SER A 1 120 ? 5.992 10.266 17.594 1 93.81 120 SER A CA 1
ATOM 873 C C . SER A 1 120 ? 6.461 10.016 16.156 1 93.81 120 SER A C 1
ATOM 875 O O . SER A 1 120 ? 6.094 9.016 15.547 1 93.81 120 SER A O 1
ATOM 877 N N . ILE A 1 121 ? 7.273 10.867 15.648 1 96.19 121 ILE A N 1
ATOM 878 C CA . ILE A 1 121 ? 7.812 10.742 14.297 1 96.19 121 ILE A CA 1
ATOM 879 C C . ILE A 1 121 ? 8.633 9.461 14.195 1 96.19 121 ILE A C 1
ATOM 881 O O . ILE A 1 121 ? 8.453 8.672 13.258 1 96.19 121 ILE A O 1
ATOM 885 N N . ALA A 1 122 ? 9.445 9.305 15.211 1 96.5 122 ALA A N 1
ATOM 886 C CA . ALA A 1 122 ? 10.305 8.125 15.219 1 96.5 122 ALA A CA 1
ATOM 887 C C . ALA A 1 122 ? 9.477 6.844 15.258 1 96.5 122 ALA A C 1
ATOM 889 O O . ALA A 1 122 ? 9.805 5.863 14.594 1 96.5 122 ALA A O 1
ATOM 890 N N . GLY A 1 123 ? 8.484 6.832 16.078 1 94.94 123 GLY A N 1
ATOM 891 C CA . GLY A 1 123 ? 7.602 5.68 16.141 1 94.94 123 GLY A CA 1
ATOM 892 C C . GLY A 1 123 ? 6.992 5.324 14.789 1 94.94 123 GLY A C 1
ATOM 893 O O . GLY A 1 123 ? 7.047 4.168 14.367 1 94.94 123 GLY A O 1
ATOM 894 N N . MET A 1 124 ? 6.516 6.273 14.102 1 93.56 124 MET A N 1
ATOM 895 C CA . MET A 1 124 ? 5.902 6.055 12.797 1 93.56 124 MET A CA 1
ATOM 896 C C . MET A 1 124 ? 6.945 5.617 11.773 1 93.56 124 MET A C 1
ATOM 898 O O . MET A 1 124 ? 6.695 4.707 10.977 1 93.56 124 MET A O 1
ATOM 902 N N . GLN A 1 125 ? 8.102 6.258 11.82 1 95.06 125 GLN A N 1
ATOM 903 C CA . GLN A 1 125 ? 9.188 5.902 10.914 1 95.06 125 GLN A CA 1
ATOM 904 C C . GLN A 1 125 ? 9.602 4.445 11.102 1 95.06 125 GLN A C 1
ATOM 906 O O . GLN A 1 125 ? 9.812 3.721 10.125 1 95.06 125 GLN A O 1
ATOM 911 N N . ASN A 1 126 ? 9.641 4.039 12.336 1 94.88 126 ASN A N 1
ATOM 912 C CA . ASN A 1 126 ? 10.008 2.66 12.633 1 94.88 126 ASN A CA 1
ATOM 913 C C . ASN A 1 126 ? 8.953 1.679 12.141 1 94.88 126 ASN A C 1
ATOM 915 O O . ASN A 1 126 ? 9.281 0.608 11.625 1 94.88 126 ASN A O 1
ATOM 919 N N . GLU A 1 127 ? 7.789 2.053 12.289 1 91.75 127 GLU A N 1
ATOM 920 C CA . GLU A 1 127 ? 6.703 1.218 11.789 1 91.75 127 GLU A CA 1
ATOM 921 C C . GLU A 1 127 ? 6.801 1.034 10.273 1 91.75 127 GLU A C 1
ATOM 923 O O . GLU A 1 127 ? 6.738 -0.091 9.773 1 91.75 127 GLU A O 1
ATOM 928 N N . PHE A 1 128 ? 7.035 2.047 9.609 1 92.56 128 PHE A N 1
ATOM 929 C CA . PHE A 1 128 ? 7.113 1.968 8.156 1 92.56 128 PHE A CA 1
ATOM 930 C C . PHE A 1 128 ? 8.344 1.182 7.723 1 92.56 128 PHE A C 1
ATOM 932 O O . PHE A 1 128 ? 8.281 0.382 6.789 1 92.56 128 PHE A O 1
ATOM 939 N N . ARG A 1 129 ? 9.406 1.368 8.43 1 94.75 129 ARG A N 1
ATOM 940 C C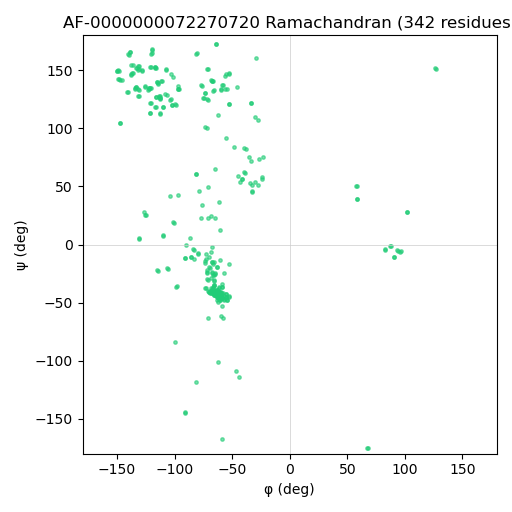A . ARG A 1 129 ? 10.617 0.628 8.086 1 94.75 129 ARG A CA 1
ATOM 941 C C . ARG A 1 129 ? 10.43 -0.867 8.312 1 94.75 129 ARG A C 1
ATOM 943 O O . ARG A 1 129 ? 10.977 -1.688 7.578 1 94.75 129 ARG A O 1
ATOM 950 N N . SER A 1 130 ? 9.609 -1.181 9.281 1 92.75 130 SER A N 1
ATOM 951 C CA . SER A 1 130 ? 9.328 -2.592 9.523 1 92.75 130 SER A CA 1
ATOM 952 C C . SER A 1 130 ? 8.531 -3.199 8.367 1 92.75 130 SER A C 1
ATOM 954 O O . SER A 1 130 ? 8.641 -4.395 8.094 1 92.75 130 SER A O 1
ATOM 956 N N . MET A 1 131 ? 7.855 -2.383 7.676 1 90.5 131 MET A N 1
ATOM 957 C CA . MET A 1 131 ? 6.965 -2.887 6.633 1 90.5 131 MET A CA 1
ATOM 958 C C . MET A 1 131 ? 7.629 -2.795 5.262 1 90.5 131 MET A C 1
ATOM 960 O O . MET A 1 131 ? 7.453 -3.68 4.422 1 90.5 131 MET A O 1
ATOM 964 N N . ILE A 1 132 ? 8.367 -1.764 5.102 1 93.19 132 ILE A N 1
ATOM 965 C CA . ILE A 1 132 ? 8.844 -1.484 3.752 1 93.19 132 ILE A CA 1
ATOM 966 C C . ILE A 1 132 ? 10.32 -1.836 3.643 1 93.19 132 ILE A C 1
ATOM 968 O O . ILE A 1 132 ? 10.852 -1.991 2.541 1 93.19 132 ILE A O 1
ATOM 972 N N . GLY A 1 133 ? 11.031 -1.9 4.746 1 92.44 133 GLY A N 1
ATOM 973 C CA . GLY A 1 133 ? 12.445 -2.24 4.758 1 92.44 133 GLY A CA 1
ATOM 974 C C . GLY A 1 133 ? 13.297 -1.224 5.496 1 92.44 133 GLY A C 1
ATOM 975 O O . GLY A 1 133 ? 13.008 -0.024 5.457 1 92.44 133 GLY A O 1
ATOM 976 N N . LYS A 1 134 ? 14.383 -1.646 6.059 1 93.06 134 LYS A N 1
ATOM 977 C CA . LYS A 1 134 ? 15.258 -0.804 6.867 1 93.06 134 LYS A CA 1
ATOM 978 C C . LYS A 1 134 ? 15.977 0.227 6.004 1 93.06 134 LYS A C 1
ATOM 980 O O . LYS A 1 134 ? 16.469 1.234 6.512 1 93.06 134 LYS A O 1
ATOM 985 N N . ASP A 1 135 ? 16.031 -0.042 4.746 1 92.81 135 ASP A N 1
ATOM 986 C CA . ASP A 1 135 ? 16.734 0.837 3.822 1 92.81 135 ASP A CA 1
ATOM 987 C C . ASP A 1 135 ? 15.852 2.002 3.383 1 92.81 135 ASP A C 1
ATOM 989 O O . ASP A 1 135 ? 16.312 2.92 2.705 1 92.81 135 ASP A O 1
ATOM 993 N N . ALA A 1 136 ? 14.625 2.002 3.783 1 95.38 136 ALA A N 1
ATOM 994 C CA . ALA A 1 136 ? 13.727 3.092 3.398 1 95.38 136 ALA A CA 1
ATOM 995 C C . ALA A 1 136 ? 14.172 4.41 4.023 1 95.38 136 ALA A C 1
ATOM 997 O O . ALA A 1 136 ? 14.508 4.465 5.207 1 95.38 136 ALA A O 1
ATOM 998 N N . ARG A 1 137 ? 14.195 5.402 3.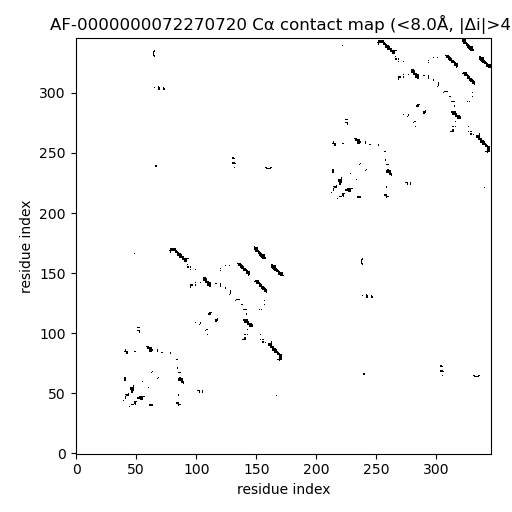191 1 95.81 137 ARG A N 1
ATOM 999 C CA . ARG A 1 137 ? 14.422 6.75 3.701 1 95.81 137 ARG A CA 1
ATOM 1000 C C . ARG A 1 137 ? 13.164 7.312 4.348 1 95.81 137 ARG A C 1
ATOM 1002 O O . ARG A 1 137 ? 12.062 7.133 3.824 1 95.81 137 ARG A O 1
ATOM 1009 N N . THR A 1 138 ? 13.375 7.949 5.492 1 96.69 138 THR A N 1
ATOM 1010 C CA . THR A 1 138 ? 12.234 8.555 6.172 1 96.69 138 THR A CA 1
ATOM 1011 C C . THR A 1 138 ? 12.594 9.938 6.711 1 96.69 138 THR A C 1
ATOM 1013 O O . THR A 1 138 ? 13.75 10.195 7.047 1 96.69 138 THR A O 1
ATOM 1016 N N . ASP A 1 139 ? 11.656 10.797 6.695 1 97.31 139 ASP A N 1
ATOM 1017 C CA . ASP A 1 139 ? 11.719 12.133 7.273 1 97.31 139 ASP A CA 1
ATOM 1018 C C . ASP A 1 139 ? 10.352 12.578 7.781 1 97.31 139 ASP A C 1
ATOM 1020 O O . ASP A 1 139 ? 9.32 12.07 7.328 1 97.31 139 ASP A O 1
ATOM 1024 N N . GLY A 1 140 ? 10.375 13.43 8.859 1 98.31 140 GLY A N 1
ATOM 1025 C CA . GLY A 1 140 ? 9.094 13.805 9.438 1 98.31 140 GLY A CA 1
ATOM 1026 C C . GLY A 1 140 ? 9.102 15.188 10.055 1 98.31 140 GLY A C 1
ATOM 1027 O O . GLY A 1 140 ? 10.156 15.703 10.43 1 98.31 140 GLY A O 1
ATOM 1028 N N . ARG A 1 141 ? 7.984 15.812 10.023 1 98.5 141 ARG A N 1
ATOM 1029 C CA . ARG A 1 141 ? 7.699 17.078 10.695 1 98.5 141 ARG A CA 1
ATOM 1030 C C . ARG A 1 141 ? 6.395 17 11.477 1 98.5 141 ARG A C 1
ATOM 1032 O O . ARG A 1 141 ? 5.496 16.234 11.133 1 98.5 141 ARG A O 1
ATOM 1039 N N . PHE A 1 142 ? 6.398 17.766 12.484 1 98.44 142 PHE A N 1
ATOM 1040 C CA . PHE A 1 142 ? 5.215 17.828 13.336 1 98.44 142 PHE A CA 1
ATOM 1041 C C . PHE A 1 142 ? 4.816 19.281 13.602 1 98.44 142 PHE A C 1
ATOM 1043 O O . PHE A 1 142 ? 5.656 20.094 13.961 1 98.44 142 PHE A O 1
ATOM 1050 N N . LEU A 1 143 ? 3.551 19.562 13.344 1 98.62 143 LEU A N 1
ATOM 1051 C CA . LEU A 1 143 ? 3.047 20.922 13.492 1 98.62 143 LEU A CA 1
ATOM 1052 C C . LEU A 1 143 ? 1.753 20.938 14.297 1 98.62 143 LEU A C 1
ATOM 1054 O O . LEU A 1 143 ? 1.017 19.953 14.32 1 98.62 143 LEU A O 1
ATOM 1058 N N . ILE A 1 144 ? 1.538 22.062 14.922 1 98.19 144 ILE A N 1
ATOM 1059 C CA . ILE A 1 144 ? 0.302 22.266 15.664 1 98.19 144 ILE A CA 1
ATOM 1060 C C . ILE A 1 144 ? -0.429 23.5 15.133 1 98.19 144 ILE A C 1
ATOM 1062 O O . ILE A 1 144 ? 0.189 24.531 14.891 1 98.19 144 ILE A O 1
ATOM 1066 N N . SER A 1 145 ? -1.715 23.297 14.93 1 97.88 145 SER A N 1
ATOM 1067 C CA . SER A 1 145 ? -2.512 24.438 14.453 1 97.88 145 SER A CA 1
ATOM 1068 C C . SER A 1 145 ? -2.631 25.516 15.516 1 97.88 145 SER A C 1
ATOM 1070 O O . SER A 1 145 ? -2.852 25.219 16.688 1 97.88 145 SER A O 1
ATOM 1072 N N . ASN A 1 146 ? -2.568 26.734 15.047 1 96.94 146 ASN A N 1
ATOM 1073 C CA . ASN A 1 146 ? -2.775 27.875 15.938 1 96.94 146 ASN A CA 1
ATOM 1074 C C . ASN A 1 146 ? -4.254 28.219 16.078 1 96.94 146 ASN A C 1
ATOM 1076 O O . ASN A 1 146 ? -4.637 29 16.953 1 96.94 146 ASN A O 1
ATOM 1080 N N . LYS A 1 147 ? -5.055 27.641 15.281 1 93.38 147 LYS A N 1
ATOM 1081 C CA . LYS A 1 147 ? -6.441 28.078 15.156 1 93.38 147 LYS A CA 1
ATOM 1082 C C . LYS A 1 147 ? -7.402 26.984 15.633 1 93.38 147 LYS A C 1
ATOM 1084 O O . LYS A 1 147 ? -8.57 27.266 15.914 1 93.38 147 LYS A O 1
ATOM 1089 N N . SER A 1 148 ? -6.871 25.797 15.602 1 91.06 148 SER A N 1
ATOM 1090 C CA . SER A 1 148 ? -7.727 24.672 15.977 1 91.06 148 SER A CA 1
ATOM 1091 C C . SER A 1 148 ? -6.977 23.672 16.844 1 91.06 148 SER A C 1
ATOM 1093 O O . SER A 1 148 ? -5.758 23.766 17 1 91.06 148 SER A O 1
ATOM 1095 N N . ASN A 1 149 ? -7.734 22.828 17.438 1 92.5 149 ASN A N 1
ATOM 1096 C CA . ASN A 1 149 ? -7.152 21.734 18.219 1 92.5 149 ASN A CA 1
ATOM 1097 C C . ASN A 1 149 ? -6.719 20.578 17.344 1 92.5 149 ASN A C 1
ATOM 1099 O O . ASN A 1 149 ? -7.195 19.453 17.5 1 92.5 149 ASN A O 1
ATOM 1103 N N . GLN A 1 150 ? -5.789 20.922 16.453 1 95.56 150 GLN A N 1
ATOM 1104 C CA . GLN A 1 150 ? -5.332 19.906 15.508 1 95.56 150 GLN A CA 1
ATOM 1105 C C . GLN A 1 150 ? -3.811 19.891 15.414 1 95.56 150 GLN A C 1
ATOM 1107 O O . GLN A 1 150 ? -3.168 20.938 15.406 1 95.56 150 GLN A O 1
ATOM 1112 N N . ALA A 1 151 ? -3.309 18.734 15.422 1 97.25 151 ALA A N 1
ATOM 1113 C CA . ALA A 1 151 ? -1.902 18.5 15.094 1 97.25 151 ALA A CA 1
ATOM 1114 C C . ALA A 1 151 ? -1.758 17.844 13.719 1 97.25 151 ALA A C 1
ATOM 1116 O O . ALA A 1 151 ? -2.68 17.188 13.25 1 97.25 151 ALA A O 1
ATOM 1117 N N . MET A 1 152 ? -0.674 18.125 13.117 1 97.69 152 MET A N 1
ATOM 1118 C CA . MET A 1 152 ? -0.406 17.578 11.789 1 97.69 152 MET A CA 1
ATOM 1119 C C . MET A 1 152 ? 0.997 16.984 11.719 1 97.69 152 MET A C 1
ATOM 1121 O O . MET A 1 152 ? 1.958 17.594 12.195 1 97.69 152 MET A O 1
ATOM 1125 N N . MET A 1 153 ? 1.063 15.875 11.188 1 97.88 153 MET A N 1
ATOM 1126 C CA . MET A 1 153 ? 2.348 15.242 10.891 1 97.88 153 MET A CA 1
ATOM 1127 C C . MET A 1 153 ? 2.57 15.141 9.391 1 97.88 153 MET A C 1
ATOM 1129 O O . MET A 1 153 ? 1.693 14.688 8.656 1 97.88 153 MET A O 1
ATOM 1133 N N . LEU A 1 154 ? 3.641 15.641 8.914 1 98.31 154 LEU A N 1
ATOM 1134 C CA . LEU A 1 154 ? 4.152 15.422 7.566 1 98.31 154 LEU A CA 1
ATOM 1135 C C . LEU A 1 154 ? 5.246 14.359 7.562 1 98.31 154 LEU A C 1
ATOM 1137 O O . LEU A 1 154 ? 6.27 14.516 8.227 1 98.31 154 LEU A O 1
ATOM 1141 N N . LEU A 1 155 ? 4.992 13.328 6.836 1 98.06 155 LEU A N 1
ATOM 1142 C CA . LEU A 1 155 ? 5.98 12.258 6.766 1 98.06 155 LEU A CA 1
ATOM 1143 C C . LEU A 1 155 ? 6.348 11.945 5.32 1 98.06 155 LEU A C 1
ATOM 1145 O O . LEU A 1 155 ? 5.477 11.906 4.449 1 98.06 155 LEU A O 1
ATOM 1149 N N . GLN A 1 156 ? 7.633 11.773 5.109 1 98.12 156 GLN A N 1
ATOM 1150 C CA . GLN A 1 156 ? 8.117 11.25 3.834 1 98.12 156 GLN A CA 1
ATOM 1151 C C . GLN A 1 156 ? 8.742 9.867 4.008 1 98.12 156 GLN A C 1
ATOM 1153 O O . GLN A 1 156 ? 9.547 9.656 4.918 1 98.12 156 GLN A O 1
ATOM 1158 N N . ILE A 1 157 ? 8.266 8.984 3.244 1 97.5 157 ILE A N 1
ATOM 1159 C CA . ILE A 1 157 ? 8.875 7.664 3.133 1 97.5 157 ILE A CA 1
ATOM 1160 C C . ILE A 1 157 ? 9.266 7.398 1.683 1 97.5 157 ILE A C 1
ATOM 1162 O O . ILE A 1 157 ? 8.523 7.727 0.758 1 97.5 157 ILE A O 1
ATOM 1166 N N . GLY A 1 158 ? 10.5 6.867 1.547 1 97 158 GLY A N 1
ATOM 1167 C CA . GLY A 1 158 ? 10.953 6.73 0.171 1 97 158 GLY A CA 1
ATOM 1168 C C . GLY A 1 158 ? 11.867 5.543 -0.041 1 97 158 GLY A C 1
ATOM 1169 O O . GLY A 1 158 ? 12.648 5.184 0.848 1 97 158 GLY A O 1
ATOM 1170 N N . VAL A 1 159 ? 11.719 4.941 -1.121 1 94.75 159 VAL A N 1
ATOM 1171 C CA . VAL A 1 159 ? 12.68 4.031 -1.74 1 94.75 159 VAL A CA 1
ATOM 1172 C C . VAL A 1 159 ? 13.078 4.562 -3.113 1 94.75 159 VAL A C 1
ATOM 1174 O O . VAL A 1 159 ? 12.5 5.527 -3.609 1 94.75 159 VAL A O 1
ATOM 1177 N N . PRO A 1 160 ? 14.156 4.027 -3.637 1 90.44 160 PRO A N 1
ATOM 1178 C CA . PRO A 1 160 ? 14.57 4.598 -4.922 1 90.44 160 PRO A CA 1
ATOM 1179 C C . PRO A 1 160 ? 13.445 4.609 -5.949 1 90.44 160 PRO A C 1
ATOM 1181 O O . PRO A 1 160 ? 12.844 3.568 -6.234 1 90.44 160 PRO A O 1
ATOM 1184 N N . GLY A 1 161 ? 13.117 5.785 -6.414 1 91.5 161 GLY A N 1
ATOM 1185 C CA . GLY A 1 161 ? 12.148 5.953 -7.492 1 91.5 161 GLY A CA 1
ATOM 1186 C C . GLY A 1 161 ? 10.719 6.043 -7 1 91.5 161 GLY A C 1
ATOM 1187 O O . GLY A 1 161 ? 9.797 6.223 -7.797 1 91.5 161 GLY A O 1
ATOM 1188 N N . ASP A 1 162 ? 10.555 5.945 -5.766 1 96.19 162 ASP A N 1
ATOM 1189 C CA . ASP A 1 162 ? 9.203 5.914 -5.199 1 96.19 162 ASP A CA 1
ATOM 1190 C C . ASP A 1 162 ? 9.172 6.582 -3.826 1 96.19 162 ASP A C 1
ATOM 1192 O O . ASP A 1 162 ? 9.633 6.004 -2.84 1 96.19 162 ASP A O 1
ATOM 1196 N N . ASN A 1 163 ? 8.602 7.844 -3.781 1 97.88 163 ASN A N 1
ATOM 1197 C CA . ASN A 1 163 ? 8.5 8.617 -2.547 1 97.88 163 ASN A CA 1
ATOM 1198 C C . ASN A 1 163 ? 7.055 8.961 -2.213 1 97.88 163 ASN A C 1
ATOM 1200 O O . ASN A 1 163 ? 6.293 9.375 -3.088 1 97.88 163 ASN A O 1
ATOM 1204 N N . LEU A 1 164 ? 6.73 8.773 -0.974 1 98.5 164 LEU A N 1
ATOM 1205 C CA . LEU A 1 164 ? 5.398 9.125 -0.495 1 98.5 164 LEU A CA 1
ATOM 1206 C C . LEU A 1 164 ? 5.465 10.266 0.515 1 98.5 164 LEU A C 1
ATOM 1208 O O . LEU A 1 164 ? 6.375 10.312 1.35 1 98.5 164 LEU A O 1
ATOM 1212 N N . ILE A 1 165 ? 4.543 11.148 0.367 1 98.56 165 ILE A N 1
ATOM 1213 C CA . ILE A 1 165 ? 4.289 12.172 1.376 1 98.56 165 ILE A CA 1
ATOM 1214 C C . ILE A 1 165 ? 2.959 11.898 2.07 1 98.56 165 ILE A C 1
ATOM 1216 O O . ILE A 1 165 ? 1.908 11.875 1.427 1 98.56 165 ILE A O 1
ATOM 1220 N N . ILE A 1 166 ? 3.07 11.688 3.295 1 98.12 166 ILE A N 1
ATOM 1221 C CA . ILE A 1 166 ? 1.92 11.406 4.145 1 98.12 166 ILE A CA 1
ATOM 1222 C C . ILE A 1 166 ? 1.566 12.641 4.965 1 98.12 166 ILE A C 1
ATOM 1224 O O . ILE A 1 166 ? 2.424 13.211 5.645 1 98.12 166 ILE A O 1
ATOM 1228 N N . VAL A 1 167 ? 0.342 13.055 4.848 1 98.31 167 VAL A N 1
ATOM 1229 C CA . VAL A 1 167 ? -0.195 14.117 5.684 1 98.31 167 VAL A CA 1
ATOM 1230 C C . VAL A 1 167 ? -1.259 13.555 6.621 1 98.31 167 VAL A C 1
ATOM 1232 O O . VAL A 1 167 ? -2.322 13.117 6.176 1 98.31 167 VAL A O 1
ATOM 1235 N N . LEU A 1 168 ? -0.927 13.562 7.875 1 97.38 168 LEU A N 1
ATOM 1236 C CA . LEU A 1 168 ? -1.809 13.008 8.891 1 97.38 168 LEU A CA 1
ATOM 1237 C C . LEU A 1 168 ? -2.186 14.062 9.922 1 97.38 168 LEU A C 1
ATOM 1239 O O . LEU A 1 168 ? -1.312 14.656 10.562 1 97.38 168 LEU A O 1
ATOM 1243 N N . ALA A 1 169 ? -3.451 14.289 10.055 1 97.19 169 ALA A N 1
ATOM 1244 C CA . ALA A 1 169 ? -3.92 15.227 11.07 1 97.19 169 ALA A CA 1
ATOM 1245 C C . ALA A 1 169 ? -4.75 14.523 12.133 1 97.19 169 ALA A C 1
ATOM 1247 O O . ALA A 1 169 ? -5.543 13.633 11.82 1 97.19 169 ALA A O 1
ATOM 1248 N N . MET A 1 170 ? -4.531 14.945 13.359 1 95.06 170 MET A N 1
ATOM 1249 C CA . MET A 1 170 ? -5.223 14.367 14.508 1 95.06 170 MET A CA 1
ATOM 1250 C C . MET A 1 170 ? -5.691 15.453 15.461 1 95.06 170 MET A C 1
ATOM 1252 O O . MET A 1 170 ? -5.059 16.516 15.57 1 95.06 170 MET A O 1
ATOM 1256 N N . PRO A 1 171 ? -6.762 15.258 16.109 1 93.62 171 PRO A N 1
ATOM 1257 C CA . PRO A 1 171 ? -7.172 16.219 17.141 1 93.62 171 PRO A CA 1
ATOM 1258 C C . PRO A 1 171 ? -6.234 16.219 18.344 1 93.62 171 PRO A C 1
ATOM 1260 O O . PRO A 1 171 ? -5.719 15.172 18.734 1 93.62 171 PRO A O 1
ATOM 1263 N N . THR A 1 172 ? -6.066 17.453 18.75 1 88.5 172 THR A N 1
ATOM 1264 C CA . THR A 1 172 ? -5.309 17.562 20 1 88.5 172 THR A CA 1
ATOM 1265 C C . THR A 1 172 ? -6.246 17.688 21.188 1 88.5 172 THR A C 1
ATOM 1267 O O . THR A 1 172 ? -7.363 18.188 21.062 1 88.5 172 THR A O 1
ATOM 1270 N N . LYS A 1 173 ? -6.016 16.953 22.391 1 74.12 173 LYS A N 1
ATOM 1271 C CA . LYS A 1 173 ? -6.812 17.078 23.609 1 74.12 173 LYS A CA 1
ATOM 1272 C C . LYS A 1 173 ? -6.609 18.438 24.25 1 74.12 173 LYS A C 1
ATOM 1274 O O . LYS A 1 173 ? -5.543 19.047 24.125 1 74.12 173 LYS A O 1
ATOM 1279 N N . MET B 1 1 ? 82.812 -42.281 48.812 1 20.42 1 MET B N 1
ATOM 1280 C CA . MET B 1 1 ? 83.125 -42.344 47.406 1 20.42 1 MET B CA 1
ATOM 1281 C C . MET B 1 1 ? 82.312 -41.281 46.625 1 20.42 1 MET B C 1
ATOM 1283 O O . MET B 1 1 ? 81.438 -40.625 47.156 1 20.42 1 MET B O 1
ATOM 1287 N N . ALA B 1 2 ? 81.688 -41.562 45.344 1 21.59 2 ALA B N 1
ATOM 1288 C CA . ALA B 1 2 ? 81.938 -41.125 43.969 1 21.59 2 ALA B CA 1
ATOM 1289 C C . ALA B 1 2 ? 80.938 -40 43.594 1 21.59 2 ALA B C 1
ATOM 1291 O O . ALA B 1 2 ? 81.375 -38.969 43.062 1 21.59 2 ALA B O 1
ATOM 1292 N N . GLY B 1 3 ? 79.688 -40.281 43.156 1 20.56 3 GLY B N 1
ATOM 1293 C CA . GLY B 1 3 ? 79.25 -40.25 41.75 1 20.56 3 GLY B CA 1
ATOM 1294 C C . GLY B 1 3 ? 78.438 -39.031 41.438 1 20.56 3 GLY B C 1
ATOM 1295 O O . GLY B 1 3 ? 77.188 -39.031 41.469 1 20.56 3 GLY B O 1
ATOM 1296 N N . LEU B 1 4 ? 78.75 -37.75 41.906 1 27.53 4 LEU B N 1
ATOM 1297 C CA . LEU B 1 4 ? 77.938 -36.531 41.781 1 27.53 4 LEU B CA 1
ATOM 1298 C C . LEU B 1 4 ? 77.875 -36.094 40.312 1 27.53 4 LEU B C 1
ATOM 1300 O O . LEU B 1 4 ? 78.5 -35.125 39.906 1 27.53 4 LEU B O 1
ATOM 1304 N N . SER B 1 5 ? 78.062 -37 39.25 1 25.09 5 SER B N 1
ATOM 1305 C CA . SER B 1 5 ? 78.375 -36.562 37.875 1 25.09 5 SER B CA 1
ATOM 1306 C C . SER B 1 5 ? 77.188 -35.812 37.281 1 25.09 5 SER B C 1
ATOM 1308 O O . SER B 1 5 ? 77.25 -35.344 36.156 1 25.09 5 SER B O 1
ATOM 1310 N N . CYS B 1 6 ? 75.875 -35.906 37.844 1 24.06 6 CYS B N 1
ATOM 1311 C CA . CYS B 1 6 ? 74.938 -36.031 36.781 1 24.06 6 CYS B CA 1
ATOM 1312 C C . CYS B 1 6 ? 75 -34.844 35.812 1 24.06 6 CYS B C 1
ATOM 1314 O O . CYS B 1 6 ? 75.562 -33.781 36.156 1 24.06 6 CYS B O 1
ATOM 1316 N N . ARG B 1 7 ? 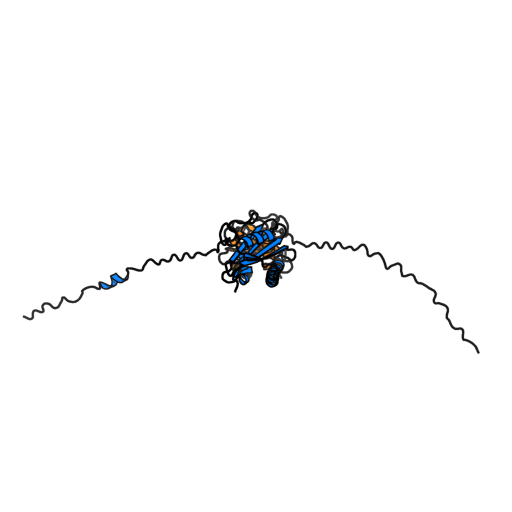73.938 -34.5 34.688 1 21.97 7 ARG B N 1
ATOM 1317 C CA . ARG B 1 7 ? 73.438 -34.531 33.312 1 21.97 7 ARG B CA 1
ATOM 1318 C C . ARG B 1 7 ? 73.125 -33.125 32.812 1 21.97 7 ARG B C 1
ATOM 1320 O O . ARG B 1 7 ? 72 -32.688 32.969 1 21.97 7 ARG B O 1
ATOM 1327 N N . ARG B 1 8 ? 73.688 -31.891 33.188 1 21.8 8 ARG B N 1
ATOM 1328 C CA . ARG B 1 8 ? 73 -30.641 32.938 1 21.8 8 ARG B CA 1
ATOM 1329 C C . ARG B 1 8 ? 72.938 -30.375 31.438 1 21.8 8 ARG B C 1
ATOM 1331 O O . ARG B 1 8 ? 72.75 -29.219 31.016 1 21.8 8 ARG B O 1
ATOM 1338 N N . ARG B 1 9 ? 73.5 -31.203 30.516 1 20.89 9 ARG B N 1
ATOM 1339 C CA . ARG B 1 9 ? 73.875 -30.578 29.25 1 20.89 9 ARG B CA 1
ATOM 1340 C C . ARG B 1 9 ? 72.625 -29.969 28.578 1 20.89 9 ARG B C 1
ATOM 1342 O O . ARG B 1 9 ? 72.688 -28.922 27.953 1 20.89 9 ARG B O 1
ATOM 1349 N N . ARG B 1 10 ? 71.5 -30.641 28.156 1 21.11 10 ARG B N 1
ATOM 1350 C CA . ARG B 1 10 ? 71.25 -30.781 26.734 1 21.11 10 ARG B CA 1
ATOM 1351 C C . ARG B 1 10 ? 70.5 -29.594 26.172 1 21.11 10 ARG B C 1
ATOM 1353 O O . ARG B 1 10 ? 69.75 -29.719 25.203 1 21.11 10 ARG B O 1
ATOM 1360 N N . MET B 1 11 ? 70.125 -28.359 26.828 1 22.55 11 MET B N 1
ATOM 1361 C CA . MET B 1 11 ? 68.875 -27.75 26.453 1 22.55 11 MET B CA 1
ATOM 1362 C C . MET B 1 11 ? 69 -27.047 25.109 1 22.55 11 MET B C 1
ATOM 1364 O O . MET B 1 11 ? 69.375 -25.875 25.031 1 22.55 11 MET B O 1
ATOM 1368 N N . LEU B 1 12 ? 69.75 -27.469 24.141 1 22.41 12 LEU B N 1
ATOM 1369 C CA . LEU B 1 12 ? 70.125 -26.672 22.969 1 22.41 12 LEU B CA 1
ATOM 1370 C C . LEU B 1 12 ? 68.875 -26.203 22.219 1 22.41 12 LEU B C 1
ATOM 1372 O O . LEU B 1 12 ? 68.812 -25.062 21.766 1 22.41 12 LEU B O 1
ATOM 1376 N N . ALA B 1 13 ? 68 -27.141 21.641 1 22.98 13 ALA B N 1
ATOM 1377 C CA . ALA B 1 13 ? 67.812 -27.266 20.203 1 22.98 13 ALA B CA 1
ATOM 1378 C C . ALA B 1 13 ? 66.812 -26.203 19.688 1 22.98 13 ALA B C 1
ATOM 1380 O O . ALA B 1 13 ? 67.188 -25.359 18.859 1 22.98 13 ALA B O 1
ATOM 1381 N N . GLY B 1 14 ? 65.625 -26.562 19.094 1 22.12 14 GLY B N 1
ATOM 1382 C CA . GLY B 1 14 ? 65 -26.578 17.766 1 22.12 14 GLY B CA 1
ATOM 1383 C C . GLY B 1 14 ? 64.125 -25.391 17.531 1 22.12 14 GLY B C 1
ATOM 1384 O O . GLY B 1 14 ? 62.938 -25.422 17.922 1 22.12 14 GLY B O 1
ATOM 1385 N N . ALA B 1 15 ? 64.375 -24.031 17.859 1 25.2 15 ALA B N 1
ATOM 1386 C CA . ALA B 1 15 ? 63.25 -23.094 17.953 1 25.2 15 ALA B CA 1
ATOM 1387 C C . ALA B 1 15 ? 62.656 -22.781 16.562 1 25.2 15 ALA B C 1
ATOM 1389 O O . ALA B 1 15 ? 63.188 -21.938 15.844 1 25.2 15 ALA B O 1
ATOM 1390 N N . PRO B 1 16 ? 62.312 -23.844 15.648 1 29.95 16 PRO B N 1
ATOM 1391 C CA . PRO B 1 16 ? 61.969 -23.609 14.242 1 29.95 16 PRO B CA 1
ATOM 1392 C C . PRO B 1 16 ? 60.781 -22.688 14.062 1 29.95 16 PRO B C 1
ATOM 1394 O O . PRO B 1 16 ? 60.562 -22.141 12.977 1 29.95 16 PRO B O 1
ATOM 1397 N N . GLY B 1 17 ? 59.75 -22.688 14.938 1 25.53 17 GLY B N 1
ATOM 1398 C CA . GLY B 1 17 ? 58.375 -22.734 14.5 1 25.53 17 GLY B CA 1
ATOM 1399 C C . GLY B 1 17 ? 57.844 -21.391 14.047 1 25.53 17 GLY B C 1
ATOM 1400 O O . GLY B 1 17 ? 56.625 -21.219 13.859 1 25.53 17 GLY B O 1
ATOM 1401 N N . TYR B 1 18 ? 58.625 -20.234 14.227 1 26.12 18 TYR B N 1
ATOM 1402 C CA . TYR B 1 18 ? 57.875 -18.984 14.25 1 26.12 18 TYR B CA 1
ATOM 1403 C C . TYR B 1 18 ? 57.375 -18.625 12.859 1 26.12 18 TYR B C 1
ATOM 1405 O O . TYR B 1 18 ? 56.875 -17.516 12.648 1 26.12 18 TYR B O 1
ATOM 1413 N N . THR B 1 19 ? 57.875 -19.312 11.789 1 26.5 19 THR B N 1
ATOM 1414 C CA . THR B 1 19 ? 57.688 -18.781 10.453 1 26.5 19 THR B CA 1
ATOM 1415 C C . THR B 1 19 ? 56.188 -18.734 10.117 1 26.5 19 THR B C 1
ATOM 1417 O O . THR B 1 19 ? 55.781 -18.094 9.148 1 26.5 19 THR B O 1
ATOM 1420 N N . ARG B 1 20 ? 55.531 -19.797 10.523 1 26.67 20 ARG B N 1
ATOM 1421 C CA . ARG B 1 20 ? 54.344 -20.109 9.734 1 26.67 20 ARG B CA 1
ATOM 1422 C C . ARG B 1 20 ? 53.25 -19.047 9.938 1 26.67 20 ARG B C 1
ATOM 1424 O O . ARG B 1 20 ? 52.188 -19.125 9.336 1 26.67 20 ARG B O 1
ATOM 1431 N N . ALA B 1 21 ? 53.25 -18.438 11.125 1 25.53 21 ALA B N 1
ATOM 1432 C CA . ALA B 1 21 ? 51.969 -17.969 11.57 1 25.53 21 ALA B CA 1
ATOM 1433 C C . ALA B 1 21 ? 51.469 -16.797 10.719 1 25.53 21 ALA B C 1
ATOM 1435 O O . ALA B 1 21 ? 50.281 -16.469 10.703 1 25.53 21 ALA B O 1
ATOM 1436 N N . MET B 1 22 ? 52.406 -15.859 10.375 1 24.69 22 MET B N 1
ATOM 1437 C CA . MET B 1 22 ? 51.844 -14.523 10.18 1 24.69 22 MET B CA 1
ATOM 1438 C C . MET B 1 22 ? 50.844 -14.531 9.039 1 24.69 22 MET B C 1
ATOM 1440 O O . MET B 1 22 ? 49.719 -14.039 9.203 1 24.69 22 MET B O 1
ATOM 1444 N N . ARG B 1 23 ? 51.25 -14.016 7.672 1 29.25 23 ARG B N 1
ATOM 1445 C CA . ARG B 1 23 ? 50.719 -13.016 6.758 1 29.25 23 ARG B CA 1
ATOM 1446 C C . ARG B 1 23 ? 49.594 -13.586 5.918 1 29.25 23 ARG B C 1
ATOM 1448 O O . ARG B 1 23 ? 49.312 -13.086 4.832 1 29.25 23 ARG B O 1
ATOM 1455 N N . LYS B 1 24 ? 49.5 -14.828 5.98 1 32.41 24 LYS B N 1
ATOM 1456 C CA . LYS B 1 24 ? 48.562 -15.211 4.914 1 32.41 24 LYS B CA 1
ATOM 1457 C C . LYS B 1 24 ? 47.188 -14.586 5.121 1 32.41 24 LYS B C 1
ATOM 1459 O O . LYS B 1 24 ? 46.219 -15.289 5.402 1 32.41 24 LYS B O 1
ATOM 1464 N N . THR B 1 25 ? 47.125 -13.578 6.074 1 31.92 25 THR B N 1
ATOM 1465 C CA . THR B 1 25 ? 45.812 -13.062 6.383 1 31.92 25 THR B CA 1
ATOM 1466 C C . THR B 1 25 ? 45.125 -12.539 5.121 1 31.92 25 THR B C 1
ATOM 1468 O O . THR B 1 25 ? 43.969 -12.094 5.172 1 31.92 25 THR B O 1
ATOM 1471 N N . LEU B 1 26 ? 45.938 -12.148 4.086 1 30.39 26 LEU B N 1
ATOM 1472 C CA . LEU B 1 26 ? 45.344 -11.148 3.221 1 30.39 26 LEU B CA 1
ATOM 1473 C C . LEU B 1 26 ? 44.031 -11.672 2.602 1 30.39 26 LEU B C 1
ATOM 1475 O O . LEU B 1 26 ? 43.125 -10.891 2.314 1 30.39 26 LEU B O 1
ATOM 1479 N N . ALA B 1 27 ? 44.125 -12.812 2.006 1 30.48 27 ALA B N 1
ATOM 1480 C CA . ALA B 1 27 ? 43.344 -12.992 0.782 1 30.48 27 ALA B CA 1
ATOM 1481 C C . ALA B 1 27 ? 41.875 -12.977 1.076 1 30.48 27 ALA B C 1
ATOM 1483 O O . ALA B 1 27 ? 41.031 -12.93 0.156 1 30.48 27 ALA B O 1
ATOM 1484 N N . TRP B 1 28 ? 41.531 -13.57 2.256 1 30.03 28 TRP B N 1
ATOM 1485 C CA . TRP B 1 28 ? 40.125 -13.93 2.139 1 30.03 28 TRP B CA 1
ATOM 1486 C C . TRP B 1 28 ? 39.25 -12.688 2.17 1 30.03 28 TRP B C 1
ATOM 1488 O O . TRP B 1 28 ? 38.875 -12.211 3.244 1 30.03 28 TRP B O 1
ATOM 1498 N N . MET B 1 29 ? 39.781 -11.531 1.833 1 31.72 29 MET B N 1
ATOM 1499 C CA . MET B 1 29 ? 38.75 -10.508 1.727 1 31.72 29 MET B CA 1
ATOM 1500 C C . MET B 1 29 ? 37.562 -11.031 0.973 1 31.72 29 MET B C 1
ATOM 1502 O O . MET B 1 29 ? 37.594 -11.242 -0.241 1 31.72 29 MET B O 1
ATOM 1506 N N . LEU B 1 30 ? 36.969 -12.094 1.485 1 31.22 30 LEU B N 1
ATOM 1507 C CA . LEU B 1 30 ? 35.625 -12.398 1.032 1 31.22 30 LEU B CA 1
ATOM 1508 C C . LEU B 1 30 ? 34.781 -11.125 0.868 1 31.22 30 LEU B C 1
ATOM 1510 O O . LEU B 1 30 ? 34.594 -10.367 1.827 1 31.22 30 LEU B O 1
ATOM 1514 N N . LEU B 1 31 ? 34.938 -10.484 -0.273 1 31.03 31 LEU B N 1
ATOM 1515 C CA . LEU B 1 31 ? 33.938 -9.586 -0.8 1 31.03 31 LEU B CA 1
ATOM 1516 C C . LEU B 1 31 ? 32.531 -10.031 -0.369 1 31.03 31 LEU B C 1
ATOM 1518 O O . LEU B 1 31 ? 32 -11.008 -0.898 1 31.03 31 LEU B O 1
ATOM 1522 N N . LEU B 1 32 ? 32.312 -10.211 0.897 1 33.56 32 LEU B N 1
ATOM 1523 C CA . LEU B 1 32 ? 30.922 -10.188 1.293 1 33.56 32 LEU B CA 1
ATOM 1524 C C . LEU B 1 32 ? 30.172 -9.07 0.566 1 33.56 32 LEU B C 1
ATOM 1526 O O . LEU B 1 32 ? 30.328 -7.895 0.901 1 33.56 32 LEU B O 1
ATOM 1530 N N . GLY B 1 33 ? 30.219 -9.102 -0.765 1 32.5 33 GLY B N 1
ATOM 1531 C CA . GLY B 1 33 ? 29.125 -8.336 -1.347 1 32.5 33 GLY B CA 1
ATOM 1532 C C . GLY B 1 33 ? 27.844 -8.422 -0.549 1 32.5 33 GLY B C 1
ATOM 1533 O O . GLY B 1 33 ? 27.266 -9.508 -0.393 1 32.5 33 GLY B O 1
ATOM 1534 N N . SER B 1 34 ? 27.734 -7.816 0.466 1 35.75 34 SER B N 1
ATOM 1535 C CA . SER B 1 34 ? 26.406 -7.547 1.029 1 35.75 34 SER B CA 1
ATOM 1536 C C . SER B 1 34 ? 25.375 -7.332 -0.068 1 35.75 34 SER B C 1
ATOM 1538 O O . SER B 1 34 ? 25.25 -6.227 -0.605 1 35.75 34 SER B O 1
ATOM 1540 N N . ALA B 1 35 ? 25.219 -8.219 -1.019 1 33.38 35 ALA B N 1
ATOM 1541 C CA . ALA B 1 35 ? 24.031 -8.156 -1.869 1 33.38 35 ALA B CA 1
ATOM 1542 C C . ALA B 1 35 ? 22.797 -7.797 -1.055 1 33.38 35 ALA B C 1
ATOM 1544 O O . ALA B 1 35 ? 22.359 -8.578 -0.208 1 33.38 35 ALA B O 1
ATOM 1545 N N . SER B 1 36 ? 22.703 -6.754 -0.476 1 37.94 36 SER B N 1
ATOM 1546 C CA . SER B 1 36 ? 21.328 -6.328 -0.26 1 37.94 36 SER B CA 1
ATOM 1547 C C . SER B 1 36 ? 20.391 -6.957 -1.285 1 37.94 36 SER B C 1
ATOM 1549 O O . SER B 1 36 ? 20.359 -6.535 -2.443 1 37.94 36 SER B O 1
ATOM 1551 N N . LEU B 1 37 ? 20.297 -8.258 -1.399 1 37.28 37 LEU B N 1
ATOM 1552 C CA . LEU B 1 37 ? 19.344 -8.953 -2.271 1 37.28 37 LEU B CA 1
ATOM 1553 C C . LEU B 1 37 ? 18.047 -8.172 -2.396 1 37.28 37 LEU B C 1
ATOM 1555 O O . LEU B 1 37 ? 17.188 -8.227 -1.505 1 37.28 37 LEU B O 1
ATOM 1559 N N . ALA B 1 38 ? 18.078 -6.914 -2.617 1 48.22 38 ALA B N 1
ATOM 1560 C CA . ALA B 1 38 ? 16.859 -6.391 -3.23 1 48.22 38 ALA B CA 1
ATOM 1561 C C . ALA B 1 38 ? 16.141 -7.473 -4.039 1 48.22 38 ALA B C 1
ATOM 1563 O O . ALA B 1 38 ? 16.672 -7.949 -5.047 1 48.22 38 ALA B O 1
ATOM 1564 N N . SER B 1 39 ? 15.477 -8.445 -3.314 1 58.62 39 SER B N 1
ATOM 1565 C CA . SER B 1 39 ? 14.734 -9.469 -4.035 1 58.62 39 SER B CA 1
ATOM 1566 C C . SER B 1 39 ? 14.203 -8.945 -5.363 1 58.62 39 SER B C 1
ATOM 1568 O O . SER B 1 39 ? 13.766 -7.793 -5.449 1 58.62 39 SER B O 1
ATOM 1570 N N . ALA B 1 40 ? 14.633 -9.305 -6.391 1 76.88 40 ALA B N 1
ATOM 1571 C CA . ALA B 1 40 ? 14.258 -8.961 -7.762 1 76.88 40 ALA B CA 1
ATOM 1572 C C . ALA B 1 40 ? 12.758 -8.711 -7.871 1 76.88 40 ALA B C 1
ATOM 1574 O O . ALA B 1 40 ? 11.961 -9.367 -7.191 1 76.88 40 ALA B O 1
ATOM 1575 N N . CYS B 1 41 ? 12.492 -7.594 -8.289 1 87.88 41 CYS B N 1
ATOM 1576 C CA . CYS B 1 41 ? 11.109 -7.266 -8.633 1 87.88 41 CYS B CA 1
ATOM 1577 C C . CYS B 1 41 ? 10.977 -6.945 -10.109 1 87.88 41 CYS B C 1
ATOM 1579 O O . CYS B 1 41 ? 11.555 -5.969 -10.594 1 87.88 41 CYS B O 1
ATOM 1581 N N . PRO B 1 42 ? 10.141 -7.773 -10.922 1 94.88 42 PRO B N 1
ATOM 1582 C CA . PRO B 1 42 ? 9.562 -9.055 -10.5 1 94.88 42 PRO B CA 1
ATOM 1583 C C . PRO B 1 42 ? 10.617 -10.117 -10.219 1 94.88 42 PRO B C 1
ATOM 1585 O O . PRO B 1 42 ? 11.805 -9.891 -10.477 1 94.88 42 PRO B O 1
ATOM 1588 N N . VAL B 1 43 ? 10.25 -11.273 -9.695 1 95.69 43 VAL B N 1
ATOM 1589 C CA . VAL B 1 43 ? 11.172 -12.32 -9.266 1 95.69 43 VAL B CA 1
ATOM 1590 C C . VAL B 1 43 ? 12.125 -12.664 -10.398 1 95.69 43 VAL B C 1
ATOM 1592 O O . VAL B 1 43 ? 13.336 -12.789 -10.188 1 95.69 43 VAL B O 1
ATOM 1595 N N . LYS B 1 44 ? 11.602 -12.797 -11.609 1 95.62 44 LYS B N 1
ATOM 1596 C CA . LYS B 1 44 ? 12.367 -12.906 -12.844 1 95.62 44 LYS B CA 1
ATOM 1597 C C . LYS B 1 44 ? 12 -11.797 -13.828 1 95.62 44 LYS B C 1
ATOM 1599 O O . LYS B 1 44 ? 10.891 -11.789 -14.367 1 95.62 44 LYS B O 1
ATOM 1604 N N . ALA B 1 45 ? 12.898 -10.945 -14.086 1 94.19 45 ALA B N 1
ATOM 1605 C CA . ALA B 1 45 ? 12.656 -9.758 -14.891 1 94.19 45 ALA B CA 1
ATOM 1606 C C . ALA B 1 45 ? 12.094 -10.125 -16.266 1 94.19 45 ALA B C 1
ATOM 1608 O O . ALA B 1 45 ? 12.57 -11.07 -16.891 1 94.19 45 ALA B O 1
ATOM 1609 N N . GLY B 1 46 ? 11.086 -9.383 -16.578 1 95.44 46 GLY B N 1
ATOM 1610 C CA . GLY B 1 46 ? 10.531 -9.516 -17.922 1 95.44 46 GLY B CA 1
ATOM 1611 C C . GLY B 1 46 ? 9.562 -10.672 -18.062 1 95.44 46 GLY B C 1
ATOM 1612 O O . GLY B 1 46 ? 8.992 -10.891 -19.125 1 95.44 46 GLY B O 1
ATOM 1613 N N . THR B 1 47 ? 9.414 -11.438 -17.016 1 97.69 47 THR B N 1
ATOM 1614 C CA . THR B 1 47 ? 8.492 -12.578 -17.047 1 97.69 47 THR B CA 1
ATOM 1615 C C . THR B 1 47 ? 7.414 -12.422 -15.984 1 97.69 47 THR B C 1
ATOM 1617 O O . THR B 1 47 ? 7.453 -11.484 -15.18 1 97.69 47 THR B O 1
ATOM 1620 N N . PHE B 1 48 ? 6.441 -13.258 -16.125 1 98.06 48 PHE B N 1
ATOM 1621 C CA . PHE B 1 48 ? 5.348 -13.289 -15.164 1 98.06 48 PHE B CA 1
ATOM 1622 C C . PHE B 1 48 ? 5.371 -14.578 -14.344 1 98.06 48 PHE B C 1
ATOM 1624 O O . PHE B 1 48 ? 5.668 -15.648 -14.883 1 98.06 48 PHE B O 1
ATOM 1631 N N . ALA B 1 49 ? 5.078 -14.453 -13.039 1 97.94 49 ALA B N 1
ATOM 1632 C CA . ALA B 1 49 ? 4.984 -15.602 -12.141 1 97.94 49 ALA B CA 1
ATOM 1633 C C . ALA B 1 49 ? 6.289 -16.391 -12.117 1 97.94 49 ALA B C 1
ATOM 1635 O O . ALA B 1 49 ? 6.285 -17.609 -12.328 1 97.94 49 ALA B O 1
ATOM 1636 N N . ASN B 1 50 ? 7.328 -15.625 -11.906 1 97.06 50 ASN B N 1
ATOM 1637 C CA . ASN B 1 50 ? 8.648 -16.219 -11.695 1 97.06 50 ASN B CA 1
ATOM 1638 C C . ASN B 1 50 ? 9.07 -17.078 -12.883 1 97.06 50 ASN B C 1
ATOM 1640 O O . ASN B 1 50 ? 9.516 -18.219 -12.695 1 97.06 50 ASN B O 1
ATOM 1644 N N . GLY B 1 51 ? 8.766 -16.609 -14.086 1 96.94 51 GLY B N 1
ATOM 1645 C CA . GLY B 1 51 ? 9.234 -17.281 -15.289 1 96.94 51 GLY B CA 1
ATOM 1646 C C . GLY B 1 51 ? 8.242 -18.281 -15.844 1 96.94 51 GLY B C 1
ATOM 1647 O O . GLY B 1 51 ? 8.461 -18.859 -16.906 1 96.94 51 GLY B O 1
ATOM 1648 N N . THR B 1 52 ? 7.152 -18.516 -15.172 1 97.62 52 THR B N 1
ATOM 1649 C CA . THR B 1 52 ? 6.137 -19.438 -15.641 1 97.62 52 THR B CA 1
ATOM 1650 C C . THR B 1 52 ? 5.598 -19.016 -17 1 97.62 52 THR B C 1
ATOM 1652 O O . THR B 1 52 ? 5.406 -19.844 -17.891 1 97.62 52 THR B O 1
ATOM 1655 N N . ILE B 1 53 ? 5.312 -17.734 -17.062 1 97.88 53 ILE B N 1
ATOM 1656 C CA . ILE B 1 53 ? 4.953 -17.125 -18.344 1 97.88 53 ILE B CA 1
ATOM 1657 C C . ILE B 1 53 ? 6.102 -16.266 -18.844 1 97.88 53 ILE B C 1
ATOM 1659 O O . ILE B 1 53 ? 6.582 -15.383 -18.125 1 97.88 53 ILE B O 1
ATOM 1663 N N . LYS B 1 54 ? 6.488 -16.453 -20 1 97.12 54 LYS B N 1
ATOM 1664 C CA . LYS B 1 54 ? 7.746 -15.93 -20.531 1 97.12 54 LYS B CA 1
ATOM 1665 C C . LYS B 1 54 ? 7.664 -14.422 -20.766 1 97.12 54 LYS B C 1
ATOM 1667 O O . LYS B 1 54 ? 8.688 -13.766 -20.969 1 97.12 54 LYS B O 1
ATOM 1672 N N . SER B 1 55 ? 6.473 -13.891 -20.75 1 97.19 55 SER B N 1
ATOM 1673 C CA . SER B 1 55 ? 6.281 -12.453 -20.875 1 97.19 55 SER B CA 1
ATOM 1674 C C . SER B 1 55 ? 5.215 -11.953 -19.906 1 97.19 55 SER B C 1
ATOM 1676 O O . SER B 1 55 ? 4.301 -12.688 -19.547 1 97.19 55 SER B O 1
ATOM 1678 N N . ILE B 1 56 ? 5.293 -10.711 -19.547 1 97.44 56 ILE B N 1
ATOM 1679 C CA . ILE B 1 56 ? 4.262 -10.109 -18.719 1 97.44 56 ILE B CA 1
ATOM 1680 C C . ILE B 1 56 ? 2.98 -9.922 -19.516 1 97.44 56 ILE B C 1
ATOM 1682 O O . ILE B 1 56 ? 3.006 -9.336 -20.609 1 97.44 56 ILE B O 1
ATOM 1686 N N . PRO B 1 57 ? 1.928 -10.438 -19.047 1 97.31 57 PRO B N 1
ATOM 1687 C CA . PRO B 1 57 ? 0.672 -10.281 -19.781 1 97.31 57 PRO B CA 1
ATOM 1688 C C . PRO B 1 57 ? 0.356 -8.82 -20.109 1 97.31 57 PRO B C 1
ATOM 1690 O O . PRO B 1 57 ? 0.675 -7.926 -19.328 1 97.31 57 PRO B O 1
ATOM 1693 N N . ALA B 1 58 ? -0.287 -8.625 -21.219 1 93.94 58 ALA B N 1
ATOM 1694 C CA . ALA B 1 58 ? -0.619 -7.281 -21.672 1 93.94 58 ALA B CA 1
ATOM 1695 C C . ALA B 1 58 ? -1.473 -6.543 -20.641 1 93.94 58 ALA B C 1
ATOM 1697 O O . ALA B 1 58 ? -2.389 -7.121 -20.062 1 93.94 58 ALA B O 1
ATOM 1698 N N . GLY B 1 59 ? -1.133 -5.27 -20.438 1 94.25 59 GLY B N 1
ATOM 1699 C CA . GLY B 1 59 ? -1.93 -4.43 -19.547 1 94.25 59 GLY B CA 1
ATOM 1700 C C . GLY B 1 59 ? -1.455 -4.457 -18.109 1 94.25 59 GLY B C 1
ATOM 1701 O O . GLY B 1 59 ? -1.915 -3.666 -17.281 1 94.25 59 GLY B O 1
ATOM 1702 N N . LEU B 1 60 ? -0.568 -5.375 -17.828 1 97.56 60 LEU B N 1
ATOM 1703 C CA . LEU B 1 60 ? -0.039 -5.461 -16.484 1 97.56 60 LEU B CA 1
ATOM 1704 C C . LEU B 1 60 ? 1.302 -4.742 -16.375 1 97.56 60 LEU B C 1
ATOM 1706 O O . LEU B 1 60 ? 2.16 -4.887 -17.25 1 97.56 60 LEU B O 1
ATOM 1710 N N . LYS B 1 61 ? 1.443 -3.988 -15.383 1 97.19 61 LYS B N 1
ATOM 1711 C CA . LYS B 1 61 ? 2.695 -3.305 -15.07 1 97.19 61 LYS B CA 1
ATOM 1712 C C . LYS B 1 61 ? 3.27 -3.785 -13.742 1 97.19 61 LYS B C 1
ATOM 1714 O O . LYS B 1 61 ? 2.59 -3.738 -12.711 1 97.19 61 LYS B O 1
ATOM 1719 N N . PRO B 1 62 ? 4.52 -4.207 -13.75 1 97.75 62 PRO B N 1
ATOM 1720 C CA . PRO B 1 62 ? 5.113 -4.602 -12.477 1 97.75 62 PRO B CA 1
ATOM 1721 C C . PRO B 1 62 ? 5.125 -3.469 -11.453 1 97.75 62 PRO B C 1
ATOM 1723 O O . PRO B 1 62 ? 5.402 -2.318 -11.805 1 97.75 62 PRO B O 1
ATOM 1726 N N . GLU B 1 63 ? 4.738 -3.736 -10.281 1 97 63 GLU B N 1
ATOM 1727 C CA . GLU B 1 63 ? 4.859 -2.848 -9.133 1 97 63 GLU B CA 1
ATOM 1728 C C . GLU B 1 63 ? 6.023 -3.264 -8.234 1 97 63 GLU B C 1
ATOM 1730 O O . GLU B 1 63 ? 6.016 -4.359 -7.668 1 97 63 GLU B O 1
ATOM 1735 N N . CYS B 1 64 ? 7.027 -2.34 -8.047 1 95.81 64 CYS B N 1
ATOM 1736 C CA . CYS B 1 64 ? 8.211 -2.748 -7.301 1 95.81 64 CYS B CA 1
ATOM 1737 C C . CYS B 1 64 ? 8.562 -1.729 -6.223 1 95.81 64 CYS B C 1
ATOM 1739 O O . CYS B 1 64 ? 9.594 -1.844 -5.562 1 95.81 64 CYS B O 1
ATOM 1741 N N . GLY B 1 65 ? 7.719 -0.764 -6.066 1 95.31 65 GLY B N 1
ATOM 1742 C CA . GLY B 1 65 ? 8 0.298 -5.113 1 95.31 65 GLY B CA 1
ATOM 1743 C C . GLY B 1 65 ? 7.445 0.022 -3.73 1 95.31 65 GLY B C 1
ATOM 1744 O O . GLY B 1 65 ? 7.484 -1.113 -3.254 1 95.31 65 GLY B O 1
ATOM 1745 N N . ILE B 1 66 ? 7.012 1.021 -3.07 1 96.31 66 ILE B N 1
ATOM 1746 C CA . ILE B 1 66 ? 6.566 0.975 -1.681 1 96.31 66 ILE B CA 1
ATOM 1747 C C . ILE B 1 66 ? 5.359 0.045 -1.557 1 96.31 66 ILE B C 1
ATOM 1749 O O . ILE B 1 66 ? 5.289 -0.773 -0.636 1 96.31 66 ILE B O 1
ATOM 1753 N N . LEU B 1 67 ? 4.445 0.155 -2.51 1 96.88 67 LEU B N 1
ATOM 1754 C CA . LEU B 1 67 ? 3.273 -0.711 -2.453 1 96.88 67 LEU B CA 1
ATOM 1755 C C . LEU B 1 67 ? 3.68 -2.18 -2.49 1 96.88 67 LEU B C 1
ATOM 1757 O O . LEU B 1 67 ? 3.156 -2.994 -1.728 1 96.88 67 LEU B O 1
ATOM 1761 N N . TYR B 1 68 ? 4.609 -2.527 -3.344 1 96.56 68 TYR B N 1
ATOM 1762 C CA . TYR B 1 68 ? 5.133 -3.885 -3.438 1 96.56 68 TYR B CA 1
ATOM 1763 C C . TYR B 1 68 ? 5.703 -4.344 -2.102 1 96.56 68 TYR B C 1
ATOM 1765 O O . TYR B 1 68 ? 5.383 -5.438 -1.625 1 96.56 68 TYR B O 1
ATOM 1773 N N . ARG B 1 69 ? 6.477 -3.521 -1.522 1 95.19 69 ARG B N 1
ATOM 1774 C CA . ARG B 1 69 ? 7.141 -3.869 -0.269 1 95.19 69 ARG B CA 1
ATOM 1775 C C . ARG B 1 69 ? 6.125 -4.035 0.857 1 95.19 69 ARG B C 1
ATOM 1777 O O . ARG B 1 69 ? 6.219 -4.973 1.653 1 95.19 69 ARG B O 1
ATOM 1784 N N . LEU B 1 70 ? 5.152 -3.148 0.896 1 94.19 70 LEU B N 1
ATOM 1785 C CA . LEU B 1 70 ? 4.094 -3.246 1.895 1 94.19 70 LEU B CA 1
ATOM 1786 C C . LEU B 1 70 ? 3.324 -4.555 1.744 1 94.19 70 LEU B C 1
ATOM 1788 O O . LEU B 1 70 ? 3.133 -5.281 2.721 1 94.19 70 LEU B O 1
ATOM 1792 N N . MET B 1 71 ? 2.959 -4.852 0.604 1 94.75 71 MET B N 1
ATOM 1793 C CA . MET B 1 71 ? 2.133 -6.027 0.35 1 94.75 71 MET B CA 1
ATOM 1794 C C . MET B 1 71 ? 2.926 -7.312 0.578 1 94.75 71 MET B C 1
ATOM 1796 O O . MET B 1 71 ? 2.406 -8.273 1.14 1 94.75 71 MET B O 1
ATOM 1800 N N . LYS B 1 72 ? 4.137 -7.27 0.146 1 94.19 72 LYS B N 1
ATOM 1801 C CA . LYS B 1 72 ? 4.98 -8.438 0.356 1 94.19 72 LYS B CA 1
ATOM 1802 C C . LYS B 1 72 ? 5.125 -8.758 1.843 1 94.19 72 LYS B C 1
ATOM 1804 O O . LYS B 1 72 ? 5 -9.914 2.252 1 94.19 72 LYS B O 1
ATOM 1809 N N . THR B 1 73 ? 5.387 -7.746 2.598 1 91.88 73 THR B N 1
ATOM 1810 C CA . THR B 1 73 ? 5.484 -7.918 4.043 1 91.88 73 THR B CA 1
ATOM 1811 C C . THR B 1 73 ? 4.16 -8.422 4.617 1 91.88 73 THR B C 1
ATOM 1813 O O . THR B 1 73 ? 4.152 -9.281 5.504 1 91.88 73 THR B O 1
ATOM 1816 N N . GLY B 1 74 ? 3.084 -7.992 4.105 1 88.94 74 GLY B N 1
ATOM 1817 C CA . GLY B 1 74 ? 1.77 -8.375 4.59 1 88.94 74 GLY B CA 1
ATOM 1818 C C . GLY B 1 74 ? 1.456 -9.844 4.359 1 88.94 74 GLY B C 1
ATOM 1819 O O . GLY B 1 74 ? 0.699 -10.453 5.121 1 88.94 74 GLY B O 1
ATOM 1820 N N . VAL B 1 75 ? 2.062 -10.414 3.369 1 90.38 75 VAL B N 1
ATOM 1821 C CA . VAL B 1 75 ? 1.713 -11.797 3.051 1 90.38 75 VAL B CA 1
ATOM 1822 C C . VAL B 1 75 ? 2.877 -12.719 3.406 1 90.38 75 VAL B C 1
ATOM 1824 O O . VAL B 1 75 ? 2.887 -13.891 3.023 1 90.38 75 VAL B O 1
ATOM 1827 N N . ALA B 1 76 ? 3.83 -12.211 4.023 1 89.69 76 ALA B N 1
ATOM 1828 C CA . ALA B 1 76 ? 5.055 -12.961 4.312 1 89.69 76 ALA B CA 1
ATOM 1829 C C . ALA B 1 76 ? 4.75 -14.25 5.066 1 89.69 76 ALA B C 1
ATOM 1831 O O . ALA B 1 76 ? 5.32 -15.297 4.766 1 89.69 76 ALA B O 1
ATOM 1832 N N . SER B 1 77 ? 3.879 -14.172 6.02 1 84.56 77 SER B N 1
ATOM 1833 C CA . SER B 1 77 ? 3.561 -15.344 6.824 1 84.56 77 SER B CA 1
ATOM 1834 C C . SER B 1 77 ? 2.887 -16.422 5.984 1 84.56 77 SER B C 1
ATOM 1836 O O . SER B 1 77 ? 3.098 -17.625 6.211 1 84.56 77 SER B O 1
ATOM 1838 N N . GLU B 1 78 ? 2.08 -16 5.027 1 84 78 GLU B N 1
ATOM 1839 C CA . GLU B 1 78 ? 1.396 -16.938 4.141 1 84 78 GLU B CA 1
ATOM 1840 C C . GLU B 1 78 ? 2.361 -17.547 3.127 1 84 78 GLU B C 1
ATOM 1842 O O . GLU B 1 78 ? 2.205 -18.703 2.725 1 84 78 GLU B O 1
ATOM 1847 N N . MET B 1 79 ? 3.242 -16.766 2.689 1 87.62 79 MET B N 1
ATOM 1848 C CA . MET B 1 79 ? 4.199 -17.172 1.664 1 87.62 79 MET B CA 1
ATOM 1849 C C . MET B 1 79 ? 5.141 -18.25 2.189 1 87.62 79 MET B C 1
ATOM 1851 O O . MET B 1 79 ? 5.453 -19.203 1.479 1 87.62 79 MET B O 1
ATOM 1855 N N . GLY B 1 80 ? 5.582 -18.172 3.447 1 86.81 80 GLY B N 1
ATOM 1856 C CA . GLY B 1 80 ? 6.5 -19.141 4.043 1 86.81 80 GLY B CA 1
ATOM 1857 C C . GLY B 1 80 ? 7.887 -19.094 3.434 1 86.81 80 GLY B C 1
ATOM 1858 O O . GLY B 1 80 ? 8.133 -18.328 2.496 1 86.81 80 GLY B O 1
ATOM 1859 N N . ALA B 1 81 ? 8.68 -20.078 3.932 1 88.38 81 ALA B N 1
ATOM 1860 C CA . ALA B 1 81 ? 10.047 -20.188 3.434 1 88.38 81 ALA B CA 1
ATOM 1861 C C . ALA B 1 81 ? 10.078 -20.797 2.037 1 88.38 81 ALA B C 1
ATOM 1863 O O . ALA B 1 81 ? 9.406 -21.797 1.781 1 88.38 81 ALA B O 1
ATOM 1864 N N . GLY B 1 82 ? 10.664 -20.172 1.146 1 90.12 82 GLY B N 1
ATOM 1865 C CA . GLY B 1 82 ? 10.766 -20.672 -0.21 1 90.12 82 GLY B CA 1
ATOM 1866 C C . GLY B 1 82 ? 9.703 -20.125 -1.141 1 90.12 82 GLY B C 1
ATOM 1867 O O . GLY B 1 82 ? 9.719 -20.406 -2.342 1 90.12 82 GLY B O 1
ATOM 1868 N N . GLY B 1 83 ? 8.766 -19.391 -0.578 1 95 83 GLY B N 1
ATOM 1869 C CA . GLY B 1 83 ? 7.738 -18.781 -1.397 1 95 83 GLY B CA 1
ATOM 1870 C C . GLY B 1 83 ? 8.211 -17.5 -2.08 1 95 83 GLY B C 1
ATOM 1871 O O . GLY B 1 83 ? 9.305 -17.016 -1.8 1 95 83 GLY B O 1
ATOM 1872 N N . TRP B 1 84 ? 7.488 -17.078 -3.025 1 96.31 84 TRP B N 1
ATOM 1873 C CA . TRP B 1 84 ? 7.82 -15.836 -3.715 1 96.31 84 TRP B CA 1
ATOM 1874 C C . TRP B 1 84 ? 6.559 -15.039 -4.035 1 96.31 84 TRP B C 1
ATOM 1876 O O . TRP B 1 84 ? 5.445 -15.555 -3.9 1 96.31 84 TRP B O 1
ATOM 1886 N N . PHE B 1 85 ? 6.742 -13.789 -4.34 1 97.12 85 PHE B N 1
ATOM 1887 C CA . PHE B 1 85 ? 5.66 -12.82 -4.453 1 97.12 85 PHE B CA 1
ATOM 1888 C C . PHE B 1 85 ? 5.906 -11.867 -5.617 1 97.12 85 PHE B C 1
ATOM 1890 O O . PHE B 1 85 ? 7.031 -11.406 -5.816 1 97.12 85 PHE B O 1
ATOM 1897 N N . GLU B 1 86 ? 4.898 -11.672 -6.457 1 98.19 86 GLU B N 1
ATOM 1898 C CA . GLU B 1 86 ? 4.906 -10.641 -7.492 1 98.19 86 GLU B CA 1
ATOM 1899 C C . GLU B 1 86 ? 3.645 -9.781 -7.43 1 98.19 86 GLU B C 1
ATOM 1901 O O . GLU B 1 86 ? 2.59 -10.258 -6.996 1 98.19 86 GLU B O 1
ATOM 1906 N N . LEU B 1 87 ? 3.76 -8.523 -7.828 1 98.44 87 LEU B N 1
ATOM 1907 C CA . LEU B 1 87 ? 2.658 -7.566 -7.812 1 98.44 87 LEU B CA 1
ATOM 1908 C C . LEU B 1 87 ? 2.598 -6.789 -9.125 1 98.44 87 LEU B C 1
ATOM 1910 O O . LEU B 1 87 ? 3.627 -6.336 -9.625 1 98.44 87 LEU B O 1
ATOM 1914 N N . TYR B 1 88 ? 1.408 -6.672 -9.648 1 98.5 88 TYR B N 1
ATOM 1915 C CA . TYR B 1 88 ? 1.185 -5.918 -10.875 1 98.5 88 TYR B CA 1
ATOM 1916 C C . TYR B 1 88 ? -0.012 -4.984 -10.734 1 98.5 88 TYR B C 1
ATOM 1918 O O . TYR B 1 88 ? -0.937 -5.266 -9.969 1 98.5 88 TYR B O 1
ATOM 1926 N N . SER B 1 89 ? 0.026 -3.916 -11.469 1 98 89 SER B N 1
ATOM 1927 C CA . SER B 1 89 ? -1.104 -2.994 -11.523 1 98 89 SER B CA 1
ATOM 1928 C C . SER B 1 89 ? -1.704 -2.936 -12.922 1 98 89 SER B C 1
ATOM 1930 O O . SER B 1 89 ? -1.023 -3.229 -13.906 1 98 89 SER B O 1
ATOM 1932 N N . SER B 1 90 ? -2.961 -2.633 -12.953 1 97.81 90 SER B N 1
ATOM 1933 C CA . SER B 1 90 ? -3.723 -2.4 -14.172 1 97.81 90 SER B CA 1
ATOM 1934 C C . SER B 1 90 ? -4.809 -1.352 -13.953 1 97.81 90 SER B C 1
ATOM 1936 O O . SER B 1 90 ? -5.473 -1.346 -12.914 1 97.81 90 SER B O 1
ATOM 1938 N N . PRO B 1 91 ? -5.031 -0.463 -14.977 1 95.5 91 PRO B N 1
ATOM 1939 C CA . PRO B 1 91 ? -6.109 0.518 -14.805 1 95.5 91 PRO B CA 1
ATOM 1940 C C . PRO B 1 91 ? -7.496 -0.108 -14.898 1 95.5 91 PRO B C 1
ATOM 1942 O O . PRO B 1 91 ? -8.477 0.489 -14.453 1 95.5 91 PRO B O 1
ATOM 1945 N N . THR B 1 92 ? -7.551 -1.281 -15.609 1 95.94 92 THR B N 1
ATOM 1946 C CA . THR B 1 92 ? -8.82 -1.99 -15.75 1 95.94 92 THR B CA 1
ATOM 1947 C C . THR B 1 92 ? -8.719 -3.396 -15.164 1 95.94 92 THR B C 1
ATOM 1949 O O . THR B 1 92 ? -7.629 -3.961 -15.07 1 95.94 92 THR B O 1
ATOM 1952 N N . PRO B 1 93 ? -9.898 -3.898 -14.727 1 95.75 93 PRO B N 1
ATOM 1953 C CA . PRO B 1 93 ? -9.867 -5.281 -14.242 1 95.75 93 PRO B CA 1
ATOM 1954 C C . PRO B 1 93 ? -9.328 -6.258 -15.281 1 95.75 93 PRO B C 1
ATOM 1956 O O . PRO B 1 93 ? -9.562 -6.082 -16.484 1 95.75 93 PRO B O 1
ATOM 1959 N N . VAL B 1 94 ? -8.641 -7.238 -14.797 1 95.62 94 VAL B N 1
ATOM 1960 C CA . VAL B 1 94 ? -8.039 -8.25 -15.656 1 95.62 94 VAL B CA 1
ATOM 1961 C C . VAL B 1 94 ? -8.883 -9.516 -15.641 1 95.62 94 VAL B C 1
ATOM 1963 O O . VAL B 1 94 ? -9.516 -9.836 -14.633 1 95.62 94 VAL B O 1
ATOM 1966 N N . ASN B 1 95 ? -8.953 -10.172 -16.797 1 95.88 95 ASN B N 1
ATOM 1967 C CA . ASN B 1 95 ? -9.578 -11.492 -16.844 1 95.88 95 ASN B CA 1
ATOM 1968 C C . ASN B 1 95 ? -8.719 -12.547 -16.172 1 95.88 95 ASN B C 1
ATOM 1970 O O . ASN B 1 95 ? -7.844 -13.148 -16.797 1 95.88 95 ASN B O 1
ATOM 1974 N N . LEU B 1 96 ? -9.07 -12.867 -14.984 1 96.81 96 LEU B N 1
ATOM 1975 C CA . LEU B 1 96 ? -8.25 -13.758 -14.18 1 96.81 96 LEU B CA 1
ATOM 1976 C C . LEU B 1 96 ? -8.32 -15.188 -14.711 1 96.81 96 LEU B C 1
ATOM 1978 O O . LEU B 1 96 ? -7.371 -15.961 -14.57 1 96.81 96 LEU B O 1
ATOM 1982 N N . SER B 1 97 ? -9.477 -15.531 -15.297 1 96.38 97 SER B N 1
ATOM 1983 C CA . SER B 1 97 ? -9.617 -16.859 -15.883 1 96.38 97 SER B CA 1
ATOM 1984 C C . SER B 1 97 ? -8.641 -17.062 -17.031 1 96.38 97 SER B C 1
ATOM 1986 O O . SER B 1 97 ? -8.086 -18.156 -17.203 1 96.38 97 SER B O 1
ATOM 1988 N N . ALA B 1 98 ? -8.461 -16.047 -17.797 1 96.81 98 ALA B N 1
ATOM 1989 C CA . ALA B 1 98 ? -7.488 -16.141 -18.891 1 96.81 98 ALA B CA 1
ATOM 1990 C C . ALA B 1 98 ? -6.074 -16.312 -18.344 1 96.81 98 ALA B C 1
ATOM 1992 O O . ALA B 1 98 ? -5.285 -17.094 -18.891 1 96.81 98 ALA B O 1
ATOM 1993 N N . LEU B 1 99 ? -5.758 -15.578 -17.328 1 97.56 99 LEU B N 1
ATOM 1994 C CA . LEU B 1 99 ? -4.449 -15.695 -16.703 1 97.56 99 LEU B CA 1
ATOM 1995 C C . LEU B 1 99 ? -4.258 -17.094 -16.109 1 97.56 99 LEU B C 1
ATOM 1997 O O . LEU B 1 99 ? -3.201 -17.703 -16.281 1 97.56 99 LEU B O 1
ATOM 2001 N N . GLU B 1 100 ? -5.242 -17.562 -15.445 1 98.12 100 GLU B N 1
ATOM 2002 C CA . GLU B 1 100 ? -5.254 -18.922 -14.883 1 98.12 100 GLU B CA 1
ATOM 2003 C C . GLU B 1 100 ? -4.973 -19.969 -15.961 1 98.12 100 GLU B C 1
ATOM 2005 O O . GLU B 1 100 ? -4.129 -20.844 -15.773 1 98.12 100 GLU B O 1
ATOM 2010 N N . SER B 1 101 ? -5.676 -19.812 -17.047 1 97.81 101 SER B N 1
ATOM 2011 C CA . SER B 1 101 ? -5.508 -20.75 -18.156 1 97.81 101 SER B CA 1
ATOM 2012 C C . SER B 1 101 ? -4.086 -20.703 -18.703 1 97.81 101 SER B C 1
ATOM 2014 O O . SER B 1 101 ? -3.514 -21.75 -19.047 1 97.81 101 SER B O 1
ATOM 2016 N N . SER B 1 102 ? -3.545 -19.516 -18.797 1 97.69 102 SER B N 1
ATOM 2017 C CA . SER B 1 102 ? -2.18 -19.375 -19.281 1 97.69 102 SER B CA 1
ATOM 2018 C C . SER B 1 102 ? -1.178 -20.047 -18.359 1 97.69 102 SER B C 1
ATOM 2020 O O . SER B 1 102 ? -0.23 -20.688 -18.828 1 97.69 102 SER B O 1
ATOM 2022 N N . VAL B 1 103 ? -1.381 -19.938 -17.094 1 98.25 103 VAL B N 1
ATOM 2023 C CA . VAL B 1 103 ? -0.499 -20.562 -16.125 1 98.25 103 VAL B CA 1
ATOM 2024 C C . VAL B 1 103 ? -0.681 -22.078 -16.156 1 98.25 103 VAL B C 1
ATOM 2026 O O . VAL B 1 103 ? 0.296 -22.828 -16.109 1 98.25 103 VAL B O 1
ATOM 2029 N N . ALA B 1 104 ? -1.891 -22.531 -16.281 1 98.19 104 ALA B N 1
ATOM 2030 C CA . ALA B 1 104 ? -2.186 -23.953 -16.328 1 98.19 104 ALA B CA 1
ATOM 2031 C C . ALA B 1 104 ? -1.462 -24.625 -17.484 1 98.19 104 ALA B C 1
ATOM 2033 O O . ALA B 1 104 ? -0.951 -25.75 -17.344 1 98.19 104 ALA B O 1
ATOM 2034 N N . LYS B 1 105 ? -1.362 -23.938 -18.562 1 97.81 105 LYS B N 1
ATOM 2035 C CA . LYS B 1 105 ? -0.705 -24.469 -19.766 1 97.81 105 LYS B CA 1
ATOM 2036 C C . LYS B 1 105 ? 0.792 -24.656 -19.531 1 97.81 105 LYS B C 1
ATOM 2038 O O . LYS B 1 105 ? 1.472 -25.312 -20.312 1 97.81 105 LYS B O 1
ATOM 2043 N N . GLN B 1 106 ? 1.283 -24.031 -18.453 1 97.81 106 GLN B N 1
ATOM 2044 C CA . GLN B 1 106 ? 2.715 -24.094 -18.172 1 97.81 106 GLN B CA 1
ATOM 2045 C C . GLN B 1 106 ? 3.027 -25.125 -17.094 1 97.81 106 GLN B C 1
ATOM 2047 O O . GLN B 1 106 ? 4.059 -25.031 -16.422 1 97.81 106 GLN B O 1
ATOM 2052 N N . GLY B 1 107 ? 2.148 -26.047 -16.828 1 97.44 107 GLY B N 1
ATOM 2053 C CA . GLY B 1 107 ? 2.434 -27.141 -15.914 1 97.44 107 GLY B CA 1
ATOM 2054 C C . GLY B 1 107 ? 1.815 -26.953 -14.539 1 97.44 107 GLY B C 1
ATOM 2055 O O . GLY B 1 107 ? 2.385 -27.375 -13.531 1 97.44 107 GLY B O 1
ATOM 2056 N N . TYR B 1 108 ? 0.765 -26.266 -14.477 1 98.25 108 TYR B N 1
ATOM 2057 C CA . TYR B 1 108 ? -0.019 -26.141 -13.25 1 98.25 108 TYR B CA 1
ATOM 2058 C C . TYR B 1 108 ? -1.414 -26.734 -13.438 1 98.25 108 TYR B C 1
ATOM 2060 O O . TYR B 1 108 ? -1.941 -26.75 -14.555 1 98.25 108 TYR B O 1
ATOM 2068 N N . THR B 1 109 ? -1.955 -27.172 -12.352 1 98.56 109 THR B N 1
ATOM 2069 C CA . THR B 1 109 ? -3.348 -27.609 -12.32 1 98.56 109 THR B CA 1
ATOM 2070 C C . THR B 1 109 ? -4.188 -26.672 -11.453 1 98.56 109 THR B C 1
ATOM 2072 O O . THR B 1 109 ? -3.834 -26.391 -10.305 1 98.56 109 THR B O 1
ATOM 2075 N N . SER B 1 110 ? -5.27 -26.203 -12.023 1 98.12 110 SER B N 1
ATOM 2076 C CA . SER B 1 110 ? -6.176 -25.359 -11.258 1 98.12 110 SER B CA 1
ATOM 2077 C C . SER B 1 110 ? -6.969 -26.172 -10.242 1 98.12 110 SER B C 1
ATOM 2079 O O . SER B 1 110 ? -7.547 -27.203 -10.586 1 98.12 110 SER B O 1
ATOM 2081 N N . VAL B 1 111 ? -6.965 -25.703 -9.023 1 97.88 111 VAL B N 1
ATOM 2082 C CA . VAL B 1 111 ? -7.719 -26.375 -7.973 1 97.88 111 VAL B CA 1
ATOM 2083 C C . VAL B 1 111 ? -8.672 -25.391 -7.301 1 97.88 111 VAL B C 1
ATOM 2085 O O . VAL B 1 111 ? -9.008 -25.531 -6.125 1 97.88 111 VAL B O 1
ATOM 2088 N N . SER B 1 112 ? -9.055 -24.359 -8.008 1 96.31 112 SER B N 1
ATOM 2089 C CA . SER B 1 112 ? -9.828 -23.234 -7.48 1 96.31 112 SER B CA 1
ATOM 2090 C C . SER B 1 112 ? -11.203 -23.688 -7.008 1 96.31 112 SER B C 1
ATOM 2092 O O . SER B 1 112 ? -11.867 -22.984 -6.242 1 96.31 112 SER B O 1
ATOM 2094 N N . THR B 1 113 ? -11.656 -24.844 -7.461 1 94.94 113 THR B N 1
ATOM 2095 C CA . THR B 1 113 ? -13 -25.297 -7.129 1 94.94 113 THR B CA 1
ATOM 2096 C C . THR B 1 113 ? -12.984 -26.141 -5.859 1 94.94 113 THR B C 1
ATOM 2098 O O . THR B 1 113 ? -14.031 -26.438 -5.285 1 94.94 113 THR B O 1
ATOM 2101 N N . LEU B 1 114 ? -11.812 -26.531 -5.395 1 96.62 114 LEU B N 1
ATOM 2102 C CA . LEU B 1 114 ? -11.703 -27.312 -4.168 1 96.62 114 LEU B CA 1
ATOM 2103 C C . LEU B 1 114 ? -12.023 -26.453 -2.949 1 96.62 114 LEU B C 1
ATOM 2105 O O . LEU B 1 114 ? -11.688 -25.266 -2.916 1 96.62 114 LEU B O 1
ATOM 2109 N N . LYS B 1 115 ? -12.516 -27.078 -1.949 1 96.62 115 LYS B N 1
ATOM 2110 C CA . LYS B 1 115 ? -12.961 -26.375 -0.752 1 96.62 115 LYS B CA 1
ATOM 2111 C C . LYS B 1 115 ? -11.805 -25.641 -0.078 1 96.62 115 LYS B C 1
ATOM 2113 O O . LYS B 1 115 ? -11.922 -24.469 0.295 1 96.62 115 LYS B O 1
ATOM 2118 N N . GLU B 1 116 ? -10.703 -26.312 0.134 1 93.88 116 GLU B N 1
ATOM 2119 C CA . GLU B 1 116 ? -9.547 -25.719 0.796 1 93.88 116 GLU B CA 1
ATOM 2120 C C . GLU B 1 116 ? -9.047 -24.484 0.047 1 93.88 116 GLU B C 1
ATOM 2122 O O . GLU B 1 116 ? -8.68 -23.484 0.664 1 93.88 116 GLU B O 1
ATOM 2127 N N . ALA B 1 117 ? -9.008 -24.562 -1.253 1 95.81 117 ALA B N 1
ATOM 2128 C CA . ALA B 1 117 ? -8.586 -23.453 -2.09 1 95.81 117 ALA B CA 1
ATOM 2129 C C . ALA B 1 117 ? -9.57 -22.281 -1.979 1 95.81 117 ALA B C 1
ATOM 2131 O O . ALA B 1 117 ? -9.156 -21.125 -1.824 1 95.81 117 ALA B O 1
ATOM 2132 N N . LYS B 1 118 ? -10.828 -22.609 -2.002 1 96.62 118 LYS B N 1
ATOM 2133 C CA . LYS B 1 118 ? -11.859 -21.578 -1.869 1 96.62 118 LYS B CA 1
ATOM 2134 C C . LYS B 1 118 ? -11.742 -20.859 -0.53 1 96.62 118 LYS B C 1
ATOM 2136 O O . LYS B 1 118 ? -11.859 -19.625 -0.469 1 96.62 118 LYS B O 1
ATOM 2141 N N . ASP B 1 119 ? -11.508 -21.594 0.474 1 95.88 119 ASP B N 1
ATOM 2142 C CA . ASP B 1 119 ? -11.375 -21.016 1.807 1 95.88 119 ASP B CA 1
ATOM 2143 C C . ASP B 1 119 ? -10.141 -20.109 1.895 1 95.88 119 ASP B C 1
ATOM 2145 O O . ASP B 1 119 ? -10.203 -19.031 2.48 1 95.88 119 ASP B O 1
ATOM 2149 N N . SER B 1 120 ? -9.078 -20.594 1.332 1 93.75 120 SER B N 1
ATOM 2150 C CA . SER B 1 120 ? -7.855 -19.797 1.323 1 93.75 120 SER B CA 1
ATOM 2151 C C . SER B 1 120 ? -8.055 -18.484 0.562 1 93.75 120 SER B C 1
ATOM 2153 O O . SER B 1 120 ? -7.664 -17.422 1.042 1 93.75 120 SER B O 1
ATOM 2155 N N . ILE B 1 121 ? -8.648 -18.531 -0.555 1 96.12 121 ILE B N 1
ATOM 2156 C CA . ILE B 1 121 ? -8.922 -17.359 -1.375 1 96.12 121 ILE B CA 1
ATOM 2157 C C . ILE B 1 121 ? -9.828 -16.406 -0.611 1 96.12 121 ILE B C 1
ATOM 2159 O O . ILE B 1 121 ? -9.547 -15.203 -0.531 1 96.12 121 ILE B O 1
ATOM 2163 N N . ALA B 1 122 ? -10.836 -17 -0.039 1 96.44 122 ALA B N 1
ATOM 2164 C CA . ALA B 1 122 ? -11.789 -16.188 0.708 1 96.44 122 ALA B CA 1
ATOM 2165 C C . ALA B 1 122 ? -11.109 -15.5 1.891 1 96.44 122 ALA B C 1
ATOM 2167 O O . ALA B 1 122 ? -11.398 -14.336 2.186 1 96.44 122 ALA B O 1
ATOM 2168 N N . GLY B 1 123 ? -10.305 -16.219 2.582 1 94.75 123 GLY B N 1
ATOM 2169 C CA . GLY B 1 123 ? -9.562 -15.633 3.688 1 94.75 123 GLY B CA 1
ATOM 2170 C C . GLY B 1 123 ? -8.734 -14.43 3.279 1 94.75 123 GLY B C 1
ATOM 2171 O O . GLY B 1 123 ? -8.812 -13.375 3.912 1 94.75 123 GLY B O 1
ATOM 2172 N N . MET B 1 124 ? -8.047 -14.539 2.203 1 93.44 124 MET B N 1
ATOM 2173 C CA . MET B 1 124 ? -7.211 -13.445 1.711 1 93.44 124 MET B CA 1
ATOM 2174 C C . MET B 1 124 ? -8.07 -12.281 1.228 1 93.44 124 MET B C 1
ATOM 2176 O O . MET B 1 124 ? -7.754 -11.125 1.499 1 93.44 124 MET B O 1
ATOM 2180 N N . GLN B 1 125 ? -9.133 -12.609 0.544 1 94.81 125 GLN B N 1
ATOM 2181 C CA . GLN B 1 125 ? -10.047 -11.578 0.059 1 94.81 125 GLN B CA 1
ATOM 2182 C C . GLN B 1 125 ? -10.633 -10.773 1.216 1 94.81 125 GLN B C 1
ATOM 2184 O O . GLN B 1 125 ? -10.711 -9.547 1.149 1 94.81 125 GLN B O 1
ATOM 2189 N N . ASN B 1 126 ? -10.961 -11.477 2.268 1 94.75 126 ASN B N 1
ATOM 2190 C CA . ASN B 1 126 ? -11.508 -10.805 3.441 1 94.75 126 ASN B CA 1
ATOM 2191 C C . ASN B 1 126 ? -10.469 -9.906 4.109 1 94.75 126 ASN B C 1
ATOM 2193 O O . ASN B 1 126 ? -10.797 -8.805 4.562 1 94.75 126 ASN B O 1
ATOM 2197 N N . GLU B 1 127 ? -9.328 -10.367 4.133 1 91.56 127 GLU B N 1
ATOM 2198 C CA . GLU B 1 127 ? -8.25 -9.555 4.695 1 91.56 127 GLU B CA 1
ATOM 2199 C C . GLU B 1 127 ? -8.07 -8.258 3.908 1 91.56 127 GLU B C 1
ATOM 2201 O O . GLU B 1 127 ? -8.023 -7.176 4.492 1 91.56 127 GLU B O 1
ATOM 2206 N N . PHE B 1 128 ? -8.047 -8.367 2.68 1 92.38 128 PHE B N 1
ATOM 2207 C CA . PHE B 1 128 ? -7.848 -7.184 1.85 1 92.38 128 PHE B CA 1
ATOM 2208 C C . PHE B 1 128 ? -9.039 -6.242 1.951 1 92.38 128 PHE B C 1
ATOM 2210 O O . PHE B 1 128 ? -8.867 -5.023 2.023 1 92.38 128 PHE B O 1
ATOM 2217 N N . ARG B 1 129 ? -10.195 -6.801 2.021 1 94.56 129 ARG B N 1
ATOM 2218 C CA . ARG B 1 129 ? -11.383 -5.961 2.146 1 94.56 129 ARG B CA 1
ATOM 2219 C C . ARG B 1 129 ? -11.391 -5.215 3.479 1 94.56 129 ARG B C 1
ATOM 2221 O O . ARG B 1 129 ? -11.867 -4.082 3.561 1 94.56 129 ARG B O 1
ATOM 2228 N N . SER B 1 130 ? -10.828 -5.844 4.465 1 92.75 130 SER B N 1
ATOM 2229 C CA . SER B 1 130 ? -10.742 -5.172 5.758 1 92.75 130 SER B CA 1
ATOM 2230 C C . SER B 1 130 ? -9.805 -3.975 5.695 1 92.75 130 SER B C 1
ATOM 2232 O O . SER B 1 130 ? -9.969 -3.008 6.445 1 92.75 130 SER B O 1
ATOM 2234 N N . MET B 1 131 ? -8.914 -4.023 4.77 1 90.38 131 MET B N 1
ATOM 2235 C CA . MET B 1 131 ? -7.895 -2.982 4.711 1 90.38 131 MET B CA 1
ATOM 2236 C C . MET B 1 131 ? -8.266 -1.917 3.684 1 90.38 131 MET B C 1
ATOM 2238 O O . MET B 1 131 ? -8.016 -0.729 3.898 1 90.38 131 MET B O 1
ATOM 2242 N N . ILE B 1 132 ? -8.852 -2.35 2.639 1 93.12 132 ILE B N 1
ATOM 2243 C CA . ILE B 1 132 ? -9.023 -1.438 1.514 1 93.12 132 ILE B CA 1
ATOM 2244 C C . ILE B 1 132 ? -10.484 -1.006 1.417 1 93.12 132 ILE B C 1
ATOM 2246 O O . ILE B 1 132 ? -10.797 -0.012 0.759 1 93.12 132 ILE B O 1
ATOM 2250 N N . GLY B 1 133 ? -11.391 -1.742 1.997 1 92.62 133 GLY B N 1
ATOM 2251 C CA . GLY B 1 133 ? -12.812 -1.411 1.978 1 92.62 133 GLY B CA 1
ATOM 2252 C C . GLY B 1 133 ? -13.68 -2.543 1.464 1 92.62 133 GLY B C 1
ATOM 2253 O O . GLY B 1 133 ? -13.273 -3.293 0.575 1 92.62 133 GLY B O 1
ATOM 2254 N N . LYS B 1 134 ? -14.898 -2.607 1.903 1 92.94 134 LYS B N 1
ATOM 2255 C CA . LYS B 1 134 ? -15.828 -3.678 1.559 1 92.94 134 LYS B CA 1
ATOM 2256 C C . LYS B 1 134 ? -16.25 -3.586 0.097 1 92.94 134 LYS B C 1
ATOM 2258 O O . LYS B 1 134 ? -16.734 -4.566 -0.478 1 92.94 134 LYS B O 1
ATOM 2263 N N . ASP B 1 135 ? -16.078 -2.455 -0.455 1 92.62 135 ASP B N 1
ATOM 2264 C CA . ASP B 1 135 ? -16.5 -2.225 -1.834 1 92.62 135 ASP B CA 1
ATOM 2265 C C . ASP B 1 135 ? -15.43 -2.697 -2.818 1 92.62 135 ASP B C 1
ATOM 2267 O O . ASP B 1 135 ? -15.648 -2.695 -4.031 1 92.62 135 ASP B O 1
ATOM 2271 N N . ALA B 1 136 ? -14.32 -3.143 -2.344 1 95.5 136 ALA B N 1
ATOM 2272 C CA . ALA B 1 136 ? -13.258 -3.605 -3.232 1 95.5 136 ALA B CA 1
ATOM 2273 C C . ALA B 1 136 ? -13.68 -4.871 -3.975 1 95.5 136 ALA B C 1
ATOM 2275 O O . ALA B 1 136 ? -14.242 -5.789 -3.377 1 95.5 136 ALA B O 1
ATOM 2276 N N . ARG B 1 137 ? -13.453 -4.82 -5.238 1 95.81 137 ARG B N 1
ATOM 2277 C CA . ARG B 1 137 ? -13.641 -6.031 -6.027 1 95.81 137 ARG B CA 1
ATOM 2278 C C . ARG B 1 137 ? -12.484 -7.004 -5.816 1 95.81 137 ARG B C 1
ATOM 2280 O O . ARG B 1 137 ? -11.32 -6.598 -5.773 1 95.81 137 ARG B O 1
ATOM 2287 N N . THR B 1 138 ? -12.867 -8.281 -5.656 1 96.69 138 THR B N 1
ATOM 2288 C CA . THR B 1 138 ? -11.828 -9.289 -5.488 1 96.69 138 THR B CA 1
ATOM 2289 C C . THR B 1 138 ? -12.156 -10.539 -6.301 1 96.69 138 THR B C 1
ATOM 2291 O O . THR B 1 138 ? -13.32 -10.852 -6.531 1 96.69 138 THR B O 1
ATOM 2294 N N . ASP B 1 139 ? -11.164 -11.164 -6.766 1 97.31 139 ASP B N 1
ATOM 2295 C CA . ASP B 1 139 ? -11.211 -12.445 -7.457 1 97.31 139 ASP B CA 1
ATOM 2296 C C . ASP B 1 139 ? -9.93 -13.25 -7.211 1 97.31 139 ASP B C 1
ATOM 2298 O O . ASP B 1 139 ? -8.891 -12.68 -6.875 1 97.31 139 ASP B O 1
ATOM 2302 N N . GLY B 1 140 ? -10.094 -14.609 -7.242 1 98.25 140 GLY B N 1
ATOM 2303 C CA . GLY B 1 140 ? -8.922 -15.406 -6.926 1 98.25 140 GLY B CA 1
ATOM 2304 C C . GLY B 1 140 ? -8.914 -16.75 -7.625 1 98.25 140 GLY B C 1
ATOM 2305 O O . GLY B 1 140 ? -9.969 -17.266 -8.016 1 98.25 140 GLY B O 1
ATOM 2306 N N . ARG B 1 141 ? -7.773 -17.219 -7.898 1 98.5 141 ARG B N 1
ATOM 2307 C CA . ARG B 1 141 ? -7.504 -18.547 -8.422 1 98.5 141 ARG B CA 1
ATOM 2308 C C . ARG B 1 141 ? -6.395 -19.234 -7.629 1 98.5 141 ARG B C 1
ATOM 2310 O O . ARG B 1 141 ? -5.523 -18.562 -7.066 1 98.5 141 ARG B O 1
ATOM 2317 N N . PHE B 1 142 ? -6.523 -20.5 -7.617 1 98.44 142 PHE B N 1
ATOM 2318 C CA . PHE B 1 142 ? -5.539 -21.312 -6.918 1 98.44 142 PHE B CA 1
ATOM 2319 C C . PHE B 1 142 ? -5.059 -22.453 -7.797 1 98.44 142 PHE B C 1
ATOM 2321 O O . PHE B 1 142 ? -5.871 -23.172 -8.383 1 98.44 142 PHE B O 1
ATOM 2328 N N . LEU B 1 143 ? -3.742 -22.562 -7.922 1 98.62 143 LEU B N 1
ATOM 2329 C CA . LEU B 1 143 ? -3.148 -23.578 -8.781 1 98.62 143 LEU B CA 1
ATOM 2330 C C . LEU B 1 143 ? -2.043 -24.328 -8.039 1 98.62 143 LEU B C 1
ATOM 2332 O O . LEU B 1 143 ? -1.425 -23.797 -7.121 1 98.62 143 LEU B O 1
ATOM 2336 N N . ILE B 1 144 ? -1.843 -25.547 -8.492 1 98.19 144 ILE B N 1
ATOM 2337 C CA . ILE B 1 144 ? -0.766 -26.359 -7.953 1 98.19 144 ILE B CA 1
ATOM 2338 C C . ILE B 1 144 ? 0.173 -26.797 -9.078 1 98.19 144 ILE B C 1
ATOM 2340 O O . ILE B 1 144 ? -0.279 -27.203 -10.148 1 98.19 144 ILE B O 1
ATOM 2344 N N . SER B 1 145 ? 1.459 -26.625 -8.805 1 97.94 145 SER B N 1
ATOM 2345 C CA . SER B 1 145 ? 2.441 -27.047 -9.797 1 97.94 145 SER B CA 1
ATOM 2346 C C . SER B 1 145 ? 2.451 -28.562 -9.969 1 97.94 145 SER B C 1
ATOM 2348 O O . SER B 1 145 ? 2.404 -29.297 -8.984 1 97.94 145 SER B O 1
ATOM 2350 N N . ASN B 1 146 ? 2.594 -28.953 -11.203 1 96.94 146 ASN B N 1
ATOM 2351 C CA . ASN B 1 146 ? 2.727 -30.375 -11.5 1 96.94 146 ASN B CA 1
ATOM 2352 C C . ASN B 1 146 ? 4.176 -30.844 -11.383 1 96.94 146 ASN B C 1
ATOM 2354 O O . ASN B 1 146 ? 4.449 -32.031 -11.398 1 96.94 146 ASN B O 1
ATOM 2358 N N . LYS B 1 147 ? 5.055 -29.938 -11.258 1 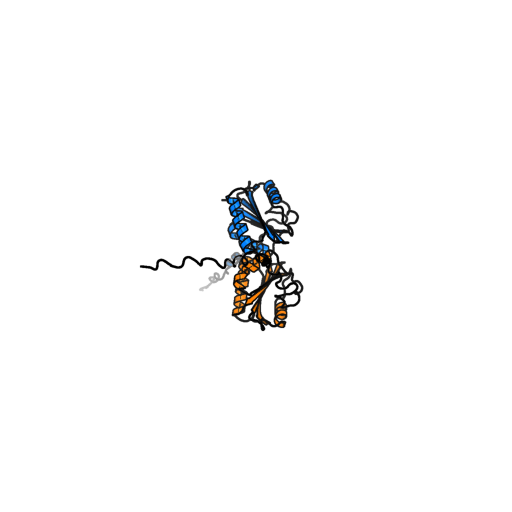93.44 147 LYS B N 1
ATOM 2359 C CA . LYS B 1 147 ? 6.477 -30.25 -11.391 1 93.44 147 LYS B CA 1
ATOM 2360 C C . LYS B 1 147 ? 7.207 -30.031 -10.062 1 93.44 147 LYS B C 1
ATOM 2362 O O . LYS B 1 147 ? 8.305 -30.562 -9.867 1 93.44 147 LYS B O 1
ATOM 2367 N N . SER B 1 148 ? 6.586 -29.219 -9.273 1 91.31 148 SER B N 1
ATOM 2368 C CA . SER B 1 148 ? 7.234 -28.891 -8.008 1 91.31 148 SER B CA 1
ATOM 2369 C C . SER B 1 148 ? 6.23 -28.859 -6.863 1 91.31 148 SER B C 1
ATOM 2371 O O . SER B 1 148 ? 5.02 -28.922 -7.09 1 91.31 148 SER B O 1
ATOM 2373 N N . ASN B 1 149 ? 6.734 -28.859 -5.691 1 92.62 149 ASN B N 1
ATOM 2374 C CA . ASN B 1 149 ? 5.902 -28.734 -4.5 1 92.62 149 ASN B CA 1
ATOM 2375 C C . ASN B 1 149 ? 5.543 -27.281 -4.223 1 92.62 149 ASN B C 1
ATOM 2377 O O . ASN B 1 149 ? 5.871 -26.75 -3.16 1 92.62 149 ASN B O 1
ATOM 2381 N N . GLN B 1 150 ? 4.859 -26.734 -5.203 1 95.62 150 GLN B N 1
ATOM 2382 C CA . GLN B 1 150 ? 4.508 -25.312 -5.086 1 95.62 150 GLN B CA 1
ATOM 2383 C C . GLN B 1 150 ? 3.039 -25.078 -5.434 1 95.62 150 GLN B C 1
ATOM 2385 O O . GLN B 1 150 ? 2.52 -25.672 -6.383 1 95.62 150 GLN B O 1
ATOM 2390 N N . ALA B 1 151 ? 2.428 -24.312 -4.637 1 97.25 151 ALA B N 1
ATOM 2391 C CA . ALA B 1 151 ? 1.102 -23.781 -4.941 1 97.25 151 ALA B CA 1
ATOM 2392 C C . ALA B 1 151 ? 1.173 -22.297 -5.289 1 97.25 151 ALA B C 1
ATOM 2394 O O . ALA B 1 151 ? 2.098 -21.594 -4.867 1 97.25 151 ALA B O 1
ATOM 2395 N N . MET B 1 152 ? 0.279 -21.891 -6.098 1 97.69 152 MET B N 1
ATOM 2396 C CA . MET B 1 152 ? 0.23 -20.5 -6.531 1 97.69 152 MET B CA 1
ATOM 2397 C C . MET B 1 152 ? -1.182 -19.938 -6.398 1 97.69 152 MET B C 1
ATOM 2399 O O . MET B 1 152 ? -2.154 -20.594 -6.781 1 97.69 152 MET B O 1
ATOM 2403 N N . MET B 1 153 ? -1.248 -18.828 -5.855 1 97.88 153 MET B N 1
ATOM 2404 C CA . MET B 1 153 ? -2.504 -18.094 -5.805 1 97.88 153 MET B CA 1
ATOM 2405 C C . MET B 1 153 ? -2.432 -16.828 -6.672 1 97.88 153 MET B C 1
ATOM 2407 O O . MET B 1 153 ? -1.472 -16.062 -6.582 1 97.88 153 MET B O 1
ATOM 2411 N N . LEU B 1 154 ? -3.328 -16.672 -7.555 1 98.31 154 LEU B N 1
ATOM 2412 C CA . LEU B 1 154 ? -3.576 -15.43 -8.297 1 98.31 154 LEU B CA 1
ATOM 2413 C C . LEU B 1 154 ? -4.746 -14.664 -7.691 1 98.31 154 LEU B C 1
ATOM 2415 O O . LEU B 1 154 ? -5.863 -15.18 -7.621 1 98.31 154 LEU B O 1
ATOM 2419 N N . LEU B 1 155 ? -4.465 -13.477 -7.277 1 98 155 LEU B N 1
ATOM 2420 C CA . LEU B 1 155 ? -5.52 -12.656 -6.688 1 98 155 LEU B CA 1
ATOM 2421 C C . LEU B 1 155 ? -5.617 -11.312 -7.391 1 98 155 LEU B C 1
ATOM 2423 O O . LEU B 1 155 ? -4.594 -10.695 -7.699 1 98 155 LEU B O 1
ATOM 2427 N N . GLN B 1 156 ? -6.832 -10.93 -7.656 1 98.12 156 GLN B N 1
ATOM 2428 C CA . GLN B 1 156 ? -7.102 -9.57 -8.117 1 98.12 156 GLN B CA 1
ATOM 2429 C C . GLN B 1 156 ? -7.879 -8.781 -7.074 1 98.12 156 GLN B C 1
ATOM 2431 O O . GLN B 1 156 ? -8.867 -9.266 -6.523 1 98.12 156 GLN B O 1
ATOM 2436 N N . ILE B 1 157 ? -7.348 -7.684 -6.754 1 97.44 157 ILE B N 1
ATOM 2437 C CA . ILE B 1 157 ? -8.047 -6.711 -5.922 1 97.44 157 ILE B CA 1
ATOM 2438 C C . ILE B 1 157 ? -8.164 -5.383 -6.668 1 97.44 157 ILE B C 1
ATOM 2440 O O . ILE B 1 157 ? -7.219 -4.949 -7.324 1 97.44 157 ILE B O 1
ATOM 2444 N N . GLY B 1 158 ? -9.383 -4.828 -6.59 1 97 158 GLY B N 1
ATOM 2445 C CA . GLY B 1 158 ? -9.555 -3.635 -7.398 1 97 158 GLY B CA 1
ATOM 2446 C C . GLY B 1 158 ? -10.531 -2.641 -6.797 1 97 158 GLY B C 1
ATOM 2447 O O . GLY B 1 158 ? -11.508 -3.031 -6.148 1 97 158 GLY B O 1
ATOM 2448 N N . VAL B 1 159 ? -10.234 -1.436 -6.938 1 94.81 159 VAL B N 1
ATOM 2449 C CA . VAL B 1 159 ? -11.141 -0.295 -6.801 1 94.81 159 VAL B CA 1
ATOM 2450 C C . VAL B 1 159 ? -11.203 0.472 -8.117 1 94.81 159 VAL B C 1
ATOM 2452 O O . VAL B 1 159 ? -10.438 0.193 -9.047 1 94.81 159 VAL B O 1
ATOM 2455 N N . PRO B 1 160 ? -12.188 1.31 -8.25 1 90.44 160 PRO B N 1
ATOM 2456 C CA . PRO B 1 160 ? -12.273 1.981 -9.547 1 90.44 160 PRO B CA 1
ATOM 2457 C C . PRO B 1 160 ? -10.961 2.658 -9.953 1 90.44 160 PRO B C 1
ATOM 2459 O O . PRO B 1 160 ? -10.43 3.475 -9.195 1 90.44 160 PRO B O 1
ATOM 2462 N N . GLY B 1 161 ? -10.422 2.252 -11.078 1 91.69 161 GLY B N 1
ATOM 2463 C CA . GLY B 1 161 ? -9.25 2.885 -11.664 1 91.69 161 GLY B CA 1
ATOM 2464 C C . GLY B 1 161 ? -7.945 2.312 -11.156 1 91.69 161 GLY B C 1
ATOM 2465 O O . GLY B 1 161 ? -6.867 2.723 -11.594 1 91.69 161 GLY B O 1
ATOM 2466 N N . ASP B 1 162 ? -8.047 1.403 -10.297 1 96.19 162 ASP B N 1
ATOM 2467 C CA . ASP B 1 162 ? -6.852 0.856 -9.664 1 96.19 162 ASP B CA 1
ATOM 2468 C C . ASP B 1 162 ? -7.031 -0.626 -9.336 1 96.19 162 ASP B C 1
ATOM 2470 O O . ASP B 1 162 ? -7.727 -0.98 -8.383 1 96.19 162 ASP B O 1
ATOM 2474 N N . ASN B 1 163 ? -6.371 -1.497 -10.172 1 97.88 163 ASN B N 1
ATOM 2475 C CA . ASN B 1 163 ? -6.453 -2.943 -10.008 1 97.88 163 ASN B CA 1
ATOM 2476 C C . ASN B 1 163 ? -5.074 -3.561 -9.781 1 97.88 163 ASN B C 1
ATOM 2478 O O . ASN B 1 163 ? -4.117 -3.215 -10.477 1 97.88 163 ASN B O 1
ATOM 2482 N N . LEU B 1 164 ? -5.023 -4.426 -8.836 1 98.44 164 LEU B N 1
ATOM 2483 C CA . LEU B 1 164 ? -3.785 -5.145 -8.547 1 98.44 164 LEU B CA 1
ATOM 2484 C C . LEU B 1 164 ? -3.941 -6.633 -8.836 1 98.44 164 LEU B C 1
ATOM 2486 O O . LEU B 1 164 ? -4.988 -7.219 -8.555 1 98.44 164 LEU B O 1
ATOM 2490 N N . ILE B 1 165 ? -2.932 -7.18 -9.406 1 98.56 165 ILE B N 1
ATOM 2491 C CA . ILE B 1 165 ? -2.785 -8.625 -9.531 1 98.56 165 ILE B CA 1
ATOM 2492 C C . ILE B 1 165 ? -1.653 -9.109 -8.633 1 98.56 165 ILE B C 1
ATOM 2494 O O . ILE B 1 165 ? -0.502 -8.703 -8.797 1 98.56 165 ILE B O 1
ATOM 2498 N N . ILE B 1 166 ? -2.021 -9.898 -7.758 1 98.06 166 ILE B N 1
ATOM 2499 C CA . ILE B 1 166 ? -1.097 -10.492 -6.797 1 98.06 166 ILE B CA 1
ATOM 2500 C C . ILE B 1 166 ? -0.796 -11.938 -7.188 1 98.06 166 ILE B C 1
ATOM 2502 O O . ILE B 1 166 ? -1.714 -12.734 -7.391 1 98.06 166 ILE B O 1
ATOM 2506 N N . VAL B 1 167 ? 0.45 -12.219 -7.328 1 98.38 167 VAL B N 1
ATOM 2507 C CA . VAL B 1 167 ? 0.907 -13.586 -7.543 1 98.38 167 VAL B CA 1
ATOM 2508 C C . VAL B 1 167 ? 1.7 -14.062 -6.328 1 98.38 167 VAL B C 1
ATOM 2510 O O . VAL B 1 167 ? 2.783 -13.547 -6.043 1 98.38 167 VAL B O 1
ATOM 2513 N N . LEU B 1 168 ? 1.121 -15.008 -5.664 1 97.38 168 LEU B N 1
ATOM 2514 C CA . LEU B 1 168 ? 1.723 -15.531 -4.441 1 97.38 168 LEU B CA 1
ATOM 2515 C C . LEU B 1 168 ? 1.986 -17.031 -4.562 1 97.38 168 LEU B C 1
ATOM 2517 O O . LEU B 1 168 ? 1.063 -17.812 -4.816 1 97.38 168 LEU B O 1
ATOM 2521 N N . ALA B 1 169 ? 3.215 -17.406 -4.398 1 97.19 169 ALA B N 1
ATOM 2522 C CA . ALA B 1 169 ? 3.564 -18.812 -4.426 1 97.19 169 ALA B CA 1
ATOM 2523 C C . ALA B 1 169 ? 4.086 -19.281 -3.066 1 97.19 169 ALA B C 1
ATOM 2525 O O . ALA B 1 169 ? 4.832 -18.547 -2.402 1 97.19 169 ALA B O 1
ATOM 2526 N N . MET B 1 170 ? 3.67 -20.469 -2.715 1 95.06 170 MET B N 1
ATOM 2527 C CA . MET B 1 170 ? 4.055 -21.062 -1.437 1 95.06 170 MET B CA 1
ATOM 2528 C C . MET B 1 170 ? 4.422 -22.531 -1.605 1 95.06 170 MET B C 1
ATOM 2530 O O . MET B 1 170 ? 3.883 -23.203 -2.48 1 95.06 170 MET B O 1
ATOM 2534 N N . PRO B 1 171 ? 5.316 -23.016 -0.846 1 93.5 171 PRO B N 1
ATOM 2535 C CA . PRO B 1 171 ? 5.598 -24.453 -0.886 1 93.5 171 PRO B CA 1
ATOM 2536 C C . PRO B 1 171 ? 4.441 -25.297 -0.354 1 93.5 171 PRO B C 1
ATOM 2538 O O . PRO B 1 171 ? 3.758 -24.891 0.588 1 93.5 171 PRO B O 1
ATOM 2541 N N . THR B 1 172 ? 4.309 -26.359 -1.078 1 88.5 172 THR B N 1
ATOM 2542 C CA . THR B 1 172 ? 3.328 -27.312 -0.577 1 88.5 172 THR B CA 1
ATOM 2543 C C . THR B 1 172 ? 4.008 -28.406 0.256 1 88.5 172 THR B C 1
ATOM 2545 O O . THR B 1 172 ? 5.172 -28.734 0.024 1 88.5 172 THR B O 1
ATOM 2548 N N . LYS B 1 173 ? 3.467 -28.781 1.515 1 74 173 LYS B N 1
ATOM 2549 C CA . LYS B 1 173 ? 4.012 -29.859 2.32 1 74 173 LYS B CA 1
ATOM 2550 C C . LYS B 1 173 ? 3.867 -31.203 1.604 1 74 173 LYS B C 1
ATOM 2552 O O . LYS B 1 173 ? 2.943 -31.391 0.811 1 74 173 LYS B O 1
#

Foldseek 3Di:
DPCPDDPPPDDDPDDPPPPVPPPDPDDCPVCPVPPPCLCDFVVDPQAPLNPLGVHDDPQKDWDSDPVQVVVCVVCVVVQPPPKHKTKIKGQDDDDVVVVVVSSVVSAKDWPCVDPVNVVVQVVVVVVVCVVPHVPKDKDKTKIAGRVFQKIWMWMWIDDNRIIMIMIIMHGHD/DDDPDDDPDDPDDDPDPPPPPDDVPPPPPVCPVPPPCLCDFVVDPQAPLNPLGVHDDPQKDWDSDPVQVVVCVVCVVVQPPPKHKTKIKGQDDDDVVVVVVSSVVSAKDWPCVDPVNVVVQVVVVVVVCVPPHVPKDKDKTKIAGRVFQKIWMWMWIDDNRIIMIMIIMHGHD

Organism: Deinococcus radiodurans (strain ATCC 13939 / DSM 20539 / JCM 16871 / CCUG 27074 / LMG 4051 / NBRC 15346 / NCIMB 9279 / VKM B-1422 / R1) (NCBI:txid243230)

Radius of gyration: 35.75 Å; Cα contacts (8 Å, |Δi|>4): 527; chains: 2; bounding box: 189×72×69 Å

pLDDT: mean 80.21, std 28.19, range [20.42, 98.62]